Protein AF-A0A7K1E4P1-F1 (afdb_monomer)

Radius of gyration: 19.26 Å; Cα contacts (8 Å, |Δi|>4): 308; chains: 1; bounding box: 49×37×51 Å

pLDDT: mean 78.82, std 17.21, range [29.88, 96.25]

Solvent-accessible surface area (backbone atoms only — not comparable to full-atom values): 13985 Å² total; per-residue (Å²): 102,71,69,35,54,47,54,28,50,57,38,48,73,69,38,88,47,65,55,51,34,45,48,37,38,18,53,34,67,35,84,87,62,47,71,29,28,28,40,36,29,33,50,44,97,85,73,44,50,43,85,70,34,72,42,82,70,58,81,76,52,81,72,40,54,65,55,51,43,48,54,52,48,51,62,64,68,68,53,95,75,80,64,48,59,47,81,41,68,54,46,76,64,48,45,53,49,43,28,71,77,65,77,44,78,82,55,90,63,47,30,23,33,40,35,32,56,45,46,103,44,30,40,36,39,39,36,27,59,54,78,75,66,96,38,74,68,48,52,52,50,54,48,49,54,39,49,54,50,38,51,48,61,71,76,45,81,76,80,83,75,77,87,70,80,95,73,86,85,82,80,81,85,78,82,83,83,79,80,96,56,79,67,76,50,74,67,50,49,51,52,48,52,40,48,76,70,66,49,48,48,60,55,48,9,64,76,69,75,51,53,41,68,57,40,49,51,52,50,53,52,48,24,58,50,71,75,43,92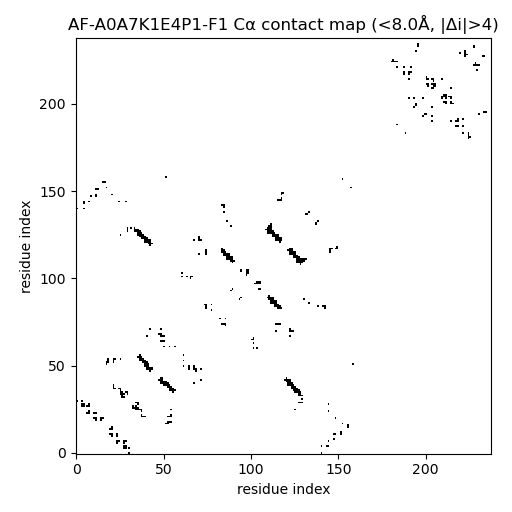,46,80,77,58,69,75,67,80,120

Mean predicted aligned error: 14.37 Å

Sequence (238 aa):
MIHHLSCIADHLSTASTFDDAIEGIAMYACLSGGASRFYLAKIEKDLQVSHLADIGFDARFAAHRAYGEMVATQLMIGHPSHHSLVFIEHDREYRRGFKTNYGVADGSDWKCTILMAISPRHVASLTLPTLTEESVVDVNYFNSIRSMLSIFLKSHKEPVVKSSDGKLAVDSALQERETDSTFLTERQEIILRMIKSGDTNSAIAERMGYSESLIRQETIAIYRKLGISGRKDLDTGR

Secondary structure (DSSP, 8-state):
-HHHHHHHHHHHHH--SHHHHHHHHHHHS-TTS---EEEEEEE-TTSPEEEEEEESS-HHHHT-HHHHHHHHHHHHHS-SS---EEEEE--HHHHHHHHHHHSS---TT--EEEEEEEETTEEEEEEESS-----HHHHHHHHHHHHHHHHHHHHSPPP-----------SSSSSS------SPPHHHHHHHHHHHTT--HHHHHHHHT--HHHHHHHHHHHHHHHT-SSGGGGS---

Structure (mmCIF, N/CA/C/O backbone):
data_AF-A0A7K1E4P1-F1
#
_entry.id   AF-A0A7K1E4P1-F1
#
loop_
_atom_site.group_PDB
_atom_site.id
_atom_site.type_symbol
_atom_site.label_atom_id
_atom_site.label_alt_id
_atom_site.label_comp_id
_atom_site.label_asym_id
_atom_site.label_entity_id
_atom_site.label_seq_id
_atom_site.pdbx_PDB_ins_code
_atom_site.Cartn_x
_atom_site.Cartn_y
_atom_site.Cartn_z
_atom_site.occupancy
_atom_site.B_iso_or_equiv
_atom_site.auth_seq_id
_atom_site.auth_comp_id
_atom_site.auth_asym_id
_atom_site.auth_atom_id
_atom_site.pdbx_PDB_model_num
ATOM 1 N N . MET A 1 1 ? 3.708 10.650 -12.625 1.00 82.88 1 MET A N 1
ATOM 2 C CA . MET A 1 1 ? 3.750 11.316 -11.300 1.00 82.88 1 MET A CA 1
ATOM 3 C C . MET A 1 1 ? 2.488 12.114 -10.989 1.00 82.88 1 MET A C 1
ATOM 5 O O . MET A 1 1 ? 1.723 11.640 -10.168 1.00 82.88 1 MET A O 1
ATOM 9 N N . ILE A 1 2 ? 2.227 13.269 -11.625 1.00 87.50 2 ILE A N 1
ATOM 10 C CA . ILE A 1 2 ? 1.076 14.135 -11.264 1.00 87.50 2 ILE A CA 1
ATOM 11 C C . ILE A 1 2 ? -0.261 13.386 -11.347 1.00 87.50 2 ILE A C 1
ATOM 13 O O . ILE A 1 2 ? -1.036 13.431 -10.402 1.00 87.50 2 ILE A O 1
ATOM 17 N N . HIS A 1 3 ? -0.483 12.630 -12.427 1.00 88.06 3 HIS A N 1
ATOM 18 C CA . HIS A 1 3 ? -1.666 11.776 -12.573 1.00 88.06 3 HIS A CA 1
ATOM 19 C C . HIS A 1 3 ? -1.838 10.802 -11.393 1.00 88.06 3 HIS A C 1
ATOM 21 O O . HIS A 1 3 ? -2.905 10.736 -10.805 1.00 88.06 3 HIS A O 1
ATOM 27 N N . HIS A 1 4 ? -0.764 10.118 -10.984 1.00 91.00 4 HIS A N 1
ATOM 28 C CA . HIS A 1 4 ? -0.795 9.166 -9.870 1.00 91.00 4 HIS A CA 1
ATOM 29 C C . HIS A 1 4 ? -1.121 9.856 -8.543 1.00 91.00 4 HIS A C 1
ATOM 31 O O . HIS A 1 4 ? -1.954 9.366 -7.792 1.00 91.00 4 HIS A O 1
ATOM 37 N N . LEU A 1 5 ? -0.513 11.018 -8.272 1.00 94.88 5 LEU A N 1
ATOM 38 C CA . LEU A 1 5 ? -0.832 11.798 -7.074 1.00 94.88 5 LEU A CA 1
ATOM 39 C C . LEU A 1 5 ? -2.289 12.269 -7.073 1.00 94.88 5 LEU A C 1
ATOM 41 O O . LEU A 1 5 ? -2.911 12.221 -6.019 1.00 94.88 5 LEU A O 1
ATOM 45 N N . SER A 1 6 ? -2.832 12.676 -8.227 1.00 91.50 6 SER A N 1
ATOM 46 C CA . SER A 1 6 ? -4.251 13.032 -8.354 1.00 91.50 6 SER A CA 1
ATOM 47 C C . SER A 1 6 ? -5.139 11.841 -8.016 1.00 91.50 6 SER A C 1
ATOM 49 O O . SER A 1 6 ? -5.971 11.956 -7.129 1.00 91.50 6 SER A O 1
ATOM 51 N N . CYS A 1 7 ? -4.898 10.676 -8.626 1.00 90.19 7 CYS A N 1
ATOM 52 C CA . CYS A 1 7 ? -5.682 9.472 -8.351 1.00 90.19 7 CYS A CA 1
ATOM 53 C C . CYS A 1 7 ? -5.630 9.069 -6.870 1.00 90.19 7 CYS A C 1
ATOM 55 O O . CYS A 1 7 ? -6.651 8.701 -6.297 1.00 90.19 7 CYS A O 1
ATOM 57 N N . ILE A 1 8 ? -4.458 9.170 -6.232 1.00 94.69 8 ILE A N 1
ATOM 58 C CA . ILE A 1 8 ? -4.312 8.913 -4.793 1.00 94.69 8 ILE A CA 1
ATOM 59 C C . ILE A 1 8 ? -5.102 9.938 -3.975 1.00 94.69 8 ILE A C 1
ATOM 61 O O . ILE A 1 8 ? -5.796 9.556 -3.037 1.00 94.69 8 ILE A O 1
ATOM 65 N N . ALA A 1 9 ? -5.002 11.226 -4.307 1.00 94.75 9 ALA A N 1
ATOM 66 C CA . ALA A 1 9 ? -5.708 12.289 -3.598 1.00 94.75 9 ALA A CA 1
ATOM 67 C C . ALA A 1 9 ? -7.229 12.127 -3.708 1.00 94.75 9 ALA A C 1
ATOM 69 O O . ALA A 1 9 ? -7.924 12.188 -2.693 1.00 94.75 9 ALA A O 1
ATOM 70 N N . ASP A 1 10 ? -7.724 11.866 -4.918 1.00 90.19 10 ASP A N 1
ATOM 71 C CA . ASP A 1 10 ? -9.137 11.631 -5.204 1.00 90.19 10 ASP A CA 1
ATOM 72 C C . ASP A 1 10 ? -9.639 10.431 -4.397 1.00 90.19 10 ASP A C 1
ATOM 74 O O . ASP A 1 10 ? -10.643 10.534 -3.691 1.00 90.19 10 ASP A O 1
ATOM 78 N N . HIS A 1 11 ? -8.879 9.332 -4.391 1.00 91.31 11 HIS A N 1
ATOM 79 C CA . HIS A 1 11 ? -9.229 8.139 -3.624 1.00 91.31 11 HIS A CA 1
ATOM 80 C C . HIS A 1 11 ? -9.264 8.398 -2.115 1.00 91.31 11 HIS A C 1
ATOM 82 O O . HIS A 1 11 ? -10.247 8.067 -1.453 1.00 91.31 11 HIS A O 1
ATOM 88 N N . LEU A 1 12 ? -8.233 9.050 -1.566 1.00 93.38 12 LEU A N 1
ATOM 89 C CA . LEU A 1 12 ? -8.171 9.413 -0.145 1.00 93.38 12 LEU A CA 1
ATOM 90 C C . LEU A 1 12 ? -9.284 10.385 0.268 1.00 93.38 12 LEU A C 1
ATOM 92 O O . LEU A 1 12 ? -9.683 10.383 1.429 1.00 93.38 12 LEU A O 1
ATOM 96 N N . SER A 1 13 ? -9.789 11.208 -0.654 1.00 92.00 13 SER A N 1
ATOM 97 C CA . SER A 1 13 ? -10.887 12.141 -0.371 1.00 92.00 13 SER A CA 1
ATOM 98 C C . SER A 1 13 ? -12.233 11.439 -0.164 1.00 92.00 13 SER A C 1
ATOM 100 O O . SER A 1 13 ? -13.086 11.948 0.562 1.00 92.00 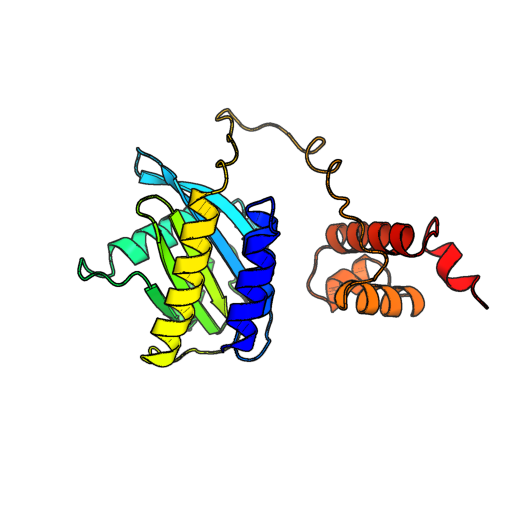13 SER A O 1
ATOM 102 N N . THR A 1 14 ? -12.407 10.269 -0.782 1.00 88.56 14 THR A N 1
ATOM 103 C CA . THR A 1 14 ? -13.628 9.454 -0.701 1.00 88.56 14 THR A CA 1
ATOM 104 C C . THR A 1 14 ? -13.490 8.238 0.210 1.00 88.56 14 THR A C 1
ATOM 106 O O . THR A 1 14 ? -14.495 7.613 0.543 1.00 88.56 14 THR A O 1
ATOM 109 N N . ALA A 1 15 ? -12.262 7.883 0.596 1.00 88.38 15 ALA A N 1
ATOM 110 C CA . ALA A 1 15 ? -11.981 6.748 1.461 1.00 88.38 15 ALA A CA 1
ATOM 111 C C . ALA A 1 15 ? -12.655 6.931 2.826 1.00 88.38 15 ALA A C 1
ATOM 113 O O . ALA A 1 15 ? -12.567 7.992 3.440 1.00 88.38 15 ALA A O 1
ATOM 114 N N . SER A 1 16 ? -13.324 5.880 3.296 1.00 84.75 16 SER A N 1
ATOM 115 C CA . SER A 1 16 ? -14.058 5.897 4.567 1.00 84.75 16 SER A CA 1
ATOM 116 C C . SER A 1 16 ? -13.312 5.157 5.678 1.00 84.75 16 SER A C 1
ATOM 118 O O . SER A 1 16 ? -13.476 5.454 6.864 1.00 84.75 16 SER A O 1
ATOM 120 N N . THR A 1 17 ? -12.456 4.215 5.285 1.00 87.94 17 THR A N 1
ATOM 121 C CA . THR A 1 17 ? -11.660 3.371 6.173 1.00 87.94 17 THR A CA 1
ATOM 122 C C . THR A 1 17 ? -10.172 3.445 5.835 1.00 87.94 17 THR A C 1
ATOM 124 O O . THR A 1 17 ? -9.762 3.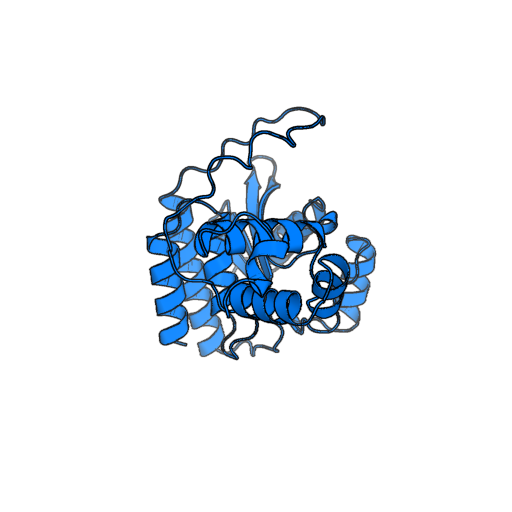958 4.792 1.00 87.94 17 THR A O 1
ATOM 127 N N . PHE A 1 18 ? -9.337 2.924 6.736 1.00 89.12 18 PHE A N 1
ATOM 128 C CA . PHE A 1 18 ? -7.900 2.808 6.492 1.00 89.12 18 PHE A CA 1
ATOM 129 C C . PHE A 1 18 ? -7.589 1.819 5.365 1.00 89.12 18 PHE A C 1
ATOM 131 O O . PHE A 1 18 ? -6.694 2.102 4.575 1.00 89.12 18 PHE A O 1
ATOM 138 N N . ASP A 1 19 ? -8.353 0.730 5.252 1.00 87.12 19 ASP A N 1
ATOM 139 C CA . ASP A 1 19 ? -8.233 -0.239 4.158 1.00 87.12 19 ASP A CA 1
ATOM 140 C C . ASP A 1 19 ? -8.500 0.419 2.798 1.00 87.12 19 ASP A C 1
ATOM 142 O O . ASP A 1 19 ? -7.670 0.309 1.894 1.00 87.12 19 ASP A O 1
ATOM 146 N N . ASP A 1 20 ? -9.593 1.188 2.683 1.00 86.81 20 ASP A N 1
ATOM 147 C CA . ASP A 1 20 ? -9.910 1.926 1.453 1.00 86.81 20 ASP A CA 1
ATOM 148 C C . ASP A 1 20 ? -8.743 2.846 1.077 1.00 86.81 20 ASP A C 1
ATOM 150 O O . ASP A 1 20 ? -8.283 2.863 -0.062 1.00 86.81 20 ASP A O 1
ATOM 154 N N . ALA A 1 21 ? -8.226 3.603 2.046 1.00 91.25 21 ALA A N 1
ATOM 155 C CA . ALA A 1 21 ? -7.154 4.559 1.810 1.00 91.25 21 ALA A CA 1
ATOM 156 C C . ALA A 1 21 ? -5.870 3.904 1.294 1.00 91.25 21 ALA A C 1
ATOM 158 O O . ALA A 1 21 ? -5.267 4.400 0.335 1.00 91.25 21 ALA A O 1
ATOM 159 N N . ILE A 1 22 ? -5.443 2.799 1.912 1.00 92.94 22 ILE A N 1
ATOM 160 C CA . ILE A 1 22 ? -4.221 2.114 1.487 1.00 92.94 22 ILE A CA 1
ATOM 161 C C . ILE A 1 22 ? -4.400 1.390 0.154 1.00 92.94 22 ILE A C 1
ATOM 163 O O . ILE A 1 22 ? -3.418 1.262 -0.570 1.00 92.94 22 ILE A O 1
ATOM 167 N N . GLU A 1 23 ? -5.616 0.969 -0.207 1.00 89.56 23 GLU A N 1
ATOM 168 C CA . GLU A 1 23 ? -5.895 0.348 -1.505 1.00 89.56 23 GLU A CA 1
ATOM 169 C C . GLU A 1 23 ? -5.628 1.327 -2.652 1.00 89.56 23 GLU A C 1
ATOM 171 O O . GLU A 1 23 ? -4.886 1.003 -3.583 1.00 89.56 23 GLU A O 1
ATOM 176 N N . GLY A 1 24 ? -6.142 2.557 -2.557 1.00 87.88 24 GLY A N 1
ATOM 177 C CA . GLY A 1 24 ? -5.885 3.584 -3.569 1.00 87.88 24 GLY A CA 1
ATOM 178 C C . GLY A 1 24 ? -4.405 3.933 -3.679 1.00 87.88 24 GLY A C 1
ATOM 179 O O . GLY A 1 24 ? -3.863 4.043 -4.780 1.00 87.88 24 GLY A O 1
ATOM 180 N N . ILE A 1 25 ? -3.712 4.043 -2.542 1.00 94.06 25 ILE A N 1
ATOM 181 C CA . ILE A 1 25 ? -2.262 4.256 -2.549 1.00 94.06 25 ILE A CA 1
ATOM 182 C C . ILE A 1 25 ? -1.562 3.071 -3.218 1.00 94.06 25 ILE A C 1
ATOM 184 O O . ILE A 1 25 ? -0.758 3.276 -4.122 1.00 94.06 25 ILE A O 1
ATOM 188 N N . ALA A 1 26 ? -1.882 1.839 -2.831 1.00 92.06 26 ALA A N 1
ATOM 189 C CA . ALA A 1 26 ? -1.249 0.641 -3.365 1.00 92.06 26 ALA A CA 1
ATOM 190 C C . ALA A 1 26 ? -1.472 0.467 -4.878 1.00 92.06 26 ALA A C 1
ATOM 192 O O . ALA A 1 26 ? -0.597 -0.045 -5.588 1.00 92.06 26 ALA A O 1
ATOM 193 N N . MET A 1 27 ? -2.620 0.918 -5.383 1.00 88.38 27 MET A N 1
ATOM 194 C CA . MET A 1 27 ? -2.961 0.838 -6.800 1.00 88.38 27 MET A CA 1
ATOM 195 C C . MET A 1 27 ? -2.211 1.869 -7.648 1.00 88.38 27 MET A C 1
ATOM 197 O O . MET A 1 27 ? -1.820 1.573 -8.775 1.00 88.38 27 MET A O 1
ATOM 201 N N . TYR A 1 28 ? -1.978 3.068 -7.112 1.00 91.44 28 TYR A N 1
ATOM 202 C CA . TYR A 1 28 ? -1.453 4.188 -7.896 1.00 91.44 28 TYR A CA 1
ATOM 203 C C . TYR A 1 28 ? -0.030 4.610 -7.525 1.00 91.44 28 TYR A C 1
ATOM 205 O O . TYR A 1 28 ? 0.579 5.377 -8.266 1.00 91.44 28 TYR A O 1
ATOM 213 N N . ALA A 1 29 ? 0.550 4.134 -6.424 1.00 91.31 29 ALA A N 1
ATOM 214 C CA . ALA A 1 29 ? 1.848 4.624 -5.967 1.00 91.31 29 ALA A CA 1
ATOM 215 C C . ALA A 1 29 ? 3.008 4.244 -6.898 1.00 91.31 29 ALA A C 1
ATOM 217 O O . ALA A 1 29 ? 3.961 5.014 -7.013 1.00 91.31 29 ALA A O 1
ATOM 218 N N . CYS A 1 30 ? 2.944 3.109 -7.597 1.00 89.94 30 CYS A N 1
ATOM 219 C CA . CYS A 1 30 ? 4.003 2.718 -8.521 1.00 89.94 30 CYS A CA 1
ATOM 220 C C . CYS A 1 30 ? 3.923 3.517 -9.830 1.00 89.94 30 CYS A C 1
ATOM 222 O O . CYS A 1 30 ? 2.951 3.417 -10.578 1.00 89.94 30 CYS A O 1
ATOM 224 N N . LEU A 1 31 ? 4.975 4.274 -10.151 1.00 85.25 31 LEU A N 1
ATOM 225 C CA . LEU A 1 31 ? 5.019 5.108 -11.360 1.00 85.25 31 LEU A CA 1
ATOM 226 C C . LEU A 1 31 ? 5.022 4.308 -12.667 1.00 85.25 31 LEU A C 1
ATOM 228 O O . LEU A 1 31 ? 4.631 4.842 -13.700 1.00 85.25 31 LEU A O 1
ATOM 232 N N . SER A 1 32 ? 5.439 3.042 -12.625 1.00 82.19 32 SER A N 1
ATOM 233 C CA . SER A 1 32 ? 5.373 2.132 -13.773 1.00 82.19 32 SER A CA 1
ATOM 234 C C . SER A 1 32 ? 3.976 1.534 -13.989 1.00 82.19 32 SER A C 1
ATOM 236 O O . SER A 1 32 ? 3.759 0.864 -14.994 1.00 82.19 32 SER A O 1
ATOM 238 N N . GLY A 1 33 ? 3.036 1.765 -13.063 1.00 74.06 33 GLY A N 1
ATOM 239 C CA . GLY A 1 33 ? 1.683 1.205 -13.095 1.00 74.06 33 GLY A CA 1
ATOM 240 C C . GLY A 1 33 ? 1.555 -0.195 -12.484 1.00 74.06 33 GLY A C 1
ATOM 241 O O . GLY A 1 33 ? 0.471 -0.766 -12.506 1.00 74.06 33 GLY A O 1
ATOM 242 N N . GLY A 1 34 ? 2.634 -0.762 -11.934 1.00 76.56 34 GLY A N 1
ATOM 243 C CA . GLY A 1 34 ? 2.571 -2.041 -11.225 1.00 76.56 34 GLY A CA 1
ATOM 244 C C . GLY A 1 34 ? 1.817 -1.941 -9.894 1.00 76.56 34 GLY A C 1
ATOM 245 O O . GLY A 1 34 ? 1.945 -0.954 -9.173 1.00 76.56 34 GLY A O 1
ATOM 246 N N . ALA A 1 35 ? 1.071 -2.983 -9.524 1.00 76.06 35 ALA A N 1
ATOM 247 C CA . ALA A 1 35 ? 0.458 -3.050 -8.201 1.00 76.06 35 ALA A CA 1
ATOM 248 C C . ALA A 1 35 ? 1.541 -3.092 -7.110 1.00 76.06 35 ALA A C 1
ATOM 250 O O . ALA A 1 35 ? 2.534 -3.815 -7.232 1.00 76.06 35 ALA A O 1
ATOM 251 N N . SER A 1 36 ? 1.345 -2.320 -6.045 1.00 91.06 36 SER A N 1
ATOM 252 C CA . SER A 1 36 ? 2.252 -2.275 -4.897 1.00 91.06 36 SER A CA 1
ATOM 253 C C . SER A 1 36 ? 1.635 -2.927 -3.662 1.00 91.06 36 SER A C 1
ATOM 255 O O . SER A 1 36 ? 0.427 -3.160 -3.613 1.00 91.06 36 SER A O 1
ATOM 257 N N . ARG A 1 37 ? 2.464 -3.257 -2.668 1.00 91.69 37 ARG A N 1
ATOM 258 C CA . ARG A 1 37 ? 1.972 -3.631 -1.333 1.00 91.69 37 ARG A CA 1
ATOM 259 C C . ARG A 1 37 ? 2.040 -2.429 -0.422 1.00 91.69 37 ARG A C 1
ATOM 261 O O . ARG A 1 37 ? 2.984 -1.645 -0.521 1.00 91.69 37 ARG A O 1
ATOM 268 N N . PHE A 1 38 ? 1.092 -2.326 0.494 1.00 93.94 38 PHE A N 1
ATOM 269 C CA . PHE A 1 38 ? 1.082 -1.257 1.476 1.00 93.94 38 PHE A CA 1
ATOM 270 C C . PHE A 1 38 ? 0.756 -1.807 2.854 1.00 93.94 38 PHE A C 1
ATOM 272 O O . PHE A 1 38 ? -0.161 -2.608 2.997 1.00 93.94 38 PHE A O 1
ATOM 279 N N . TYR A 1 39 ? 1.511 -1.387 3.859 1.00 93.00 39 TYR A N 1
ATOM 280 C CA . TYR A 1 39 ? 1.278 -1.732 5.256 1.00 93.00 39 TYR A CA 1
ATOM 281 C C . TYR A 1 39 ? 1.217 -0.450 6.070 1.00 93.00 39 TYR A C 1
ATOM 283 O O . TYR A 1 39 ? 2.077 0.421 5.925 1.00 93.00 39 TYR A O 1
ATOM 291 N N . LEU A 1 40 ? 0.226 -0.344 6.944 1.00 93.06 40 LEU A N 1
ATOM 292 C CA . LEU A 1 40 ? 0.025 0.778 7.843 1.00 93.06 40 LEU A CA 1
ATOM 293 C C . LEU A 1 40 ? -0.062 0.273 9.281 1.00 93.06 40 LEU A C 1
ATOM 295 O O . LEU A 1 40 ? -0.820 -0.644 9.607 1.00 93.06 40 LEU A O 1
ATOM 299 N N . ALA A 1 41 ? 0.684 0.926 10.164 1.00 90.56 41 ALA A N 1
ATOM 300 C CA . ALA A 1 41 ? 0.652 0.625 11.580 1.00 90.56 41 ALA A CA 1
ATOM 301 C C . ALA A 1 41 ? 0.767 1.872 12.447 1.00 90.56 41 ALA A C 1
ATOM 303 O O . ALA A 1 41 ? 1.242 2.935 12.028 1.00 90.56 41 ALA A O 1
ATOM 304 N N . LYS A 1 42 ? 0.343 1.705 13.694 1.00 88.81 42 LYS A N 1
ATOM 305 C CA . LYS A 1 42 ? 0.381 2.723 14.728 1.00 88.81 42 LYS A CA 1
ATOM 306 C C . LYS A 1 42 ? 1.378 2.349 15.815 1.00 88.81 42 LYS A C 1
ATOM 308 O O . LYS A 1 42 ? 1.490 1.196 16.209 1.00 88.81 42 LYS A O 1
ATOM 313 N N . ILE A 1 43 ? 2.091 3.352 16.309 1.00 85.19 43 ILE A N 1
ATOM 314 C CA . ILE A 1 43 ? 2.965 3.259 17.471 1.00 85.19 43 ILE A CA 1
ATOM 315 C C . ILE A 1 43 ? 2.146 3.653 18.705 1.00 85.19 43 ILE A C 1
ATOM 317 O O . ILE A 1 43 ? 1.665 4.790 18.852 1.00 85.19 43 ILE A O 1
ATOM 321 N N . GLU A 1 44 ? 1.966 2.686 19.592 1.00 82.81 44 GLU A N 1
ATOM 322 C CA . GLU A 1 44 ? 1.304 2.847 20.876 1.00 82.81 44 GLU A CA 1
ATOM 323 C C . GLU A 1 44 ? 2.234 3.490 21.917 1.00 82.81 44 GLU A C 1
ATOM 325 O O . GLU A 1 44 ? 3.431 3.687 21.704 1.00 82.81 44 GLU A O 1
ATOM 330 N N . LYS A 1 45 ? 1.666 3.905 23.056 1.00 74.19 45 LYS A N 1
ATOM 331 C CA . LYS A 1 45 ? 2.404 4.668 24.085 1.00 74.19 45 LYS A CA 1
ATOM 332 C C . LYS A 1 45 ? 3.563 3.882 24.709 1.00 74.19 45 LYS A C 1
ATOM 334 O O . LYS A 1 45 ? 4.497 4.488 25.219 1.00 74.19 45 LYS A O 1
ATOM 339 N N . ASP A 1 46 ? 3.477 2.561 24.686 1.00 75.25 46 ASP A N 1
ATOM 340 C CA . ASP A 1 46 ? 4.469 1.600 25.168 1.00 75.25 46 ASP A CA 1
ATOM 341 C C . ASP A 1 46 ? 5.483 1.196 24.081 1.00 75.25 46 ASP A C 1
ATOM 343 O O . ASP A 1 46 ? 6.188 0.202 24.241 1.00 75.25 46 ASP A O 1
ATOM 347 N N . LEU A 1 47 ? 5.557 1.964 22.983 1.00 69.44 47 LEU A N 1
ATOM 348 C CA . LEU A 1 47 ? 6.387 1.699 21.800 1.00 69.44 47 LEU A CA 1
ATOM 349 C C . LEU A 1 47 ? 6.013 0.414 21.057 1.00 69.44 47 LEU A C 1
ATOM 351 O O . LEU A 1 47 ? 6.729 -0.009 20.150 1.00 69.44 47 LEU A O 1
ATOM 355 N N . GLN A 1 48 ? 4.878 -0.190 21.403 1.00 78.88 48 GLN A N 1
ATOM 356 C CA . GLN A 1 48 ? 4.365 -1.329 20.673 1.00 78.88 48 GLN A CA 1
ATOM 357 C C . GLN A 1 48 ? 3.740 -0.889 19.360 1.00 78.88 48 GLN A C 1
ATOM 359 O O . GLN A 1 48 ? 3.118 0.168 19.272 1.00 78.88 48 GLN A O 1
ATOM 364 N N . VAL A 1 49 ? 3.894 -1.721 18.335 1.00 82.31 49 VAL A N 1
ATOM 365 C CA . VAL A 1 49 ? 3.321 -1.452 17.019 1.00 82.31 49 VAL A CA 1
ATOM 366 C C . VAL A 1 49 ? 2.026 -2.242 16.857 1.00 82.31 49 VAL A C 1
ATOM 368 O O . VAL A 1 49 ? 2.029 -3.472 16.928 1.00 82.31 49 VAL A O 1
ATOM 371 N N . SER A 1 50 ? 0.917 -1.533 16.651 1.00 84.31 50 SER A N 1
ATOM 372 C CA . SER A 1 50 ? -0.394 -2.102 16.343 1.00 84.31 50 SER A CA 1
ATOM 373 C C . SER A 1 50 ? -0.667 -2.012 14.841 1.00 84.31 50 SER A C 1
ATOM 375 O O . SER A 1 50 ? -0.500 -0.968 14.211 1.00 84.31 50 SER A O 1
ATOM 377 N N . HIS A 1 51 ? -1.056 -3.139 14.248 1.00 86.88 51 HIS A N 1
ATOM 378 C CA . HIS A 1 51 ? -1.479 -3.197 12.852 1.00 86.88 51 HIS A CA 1
ATOM 379 C C . HIS A 1 51 ? -2.773 -2.394 12.654 1.00 86.88 51 HIS A C 1
ATOM 381 O O . HIS A 1 51 ? -3.695 -2.521 13.463 1.00 86.88 51 HIS A O 1
ATOM 387 N N . LEU A 1 52 ? -2.834 -1.583 11.593 1.00 87.50 52 LEU A N 1
ATOM 388 C CA . LEU A 1 52 ? -4.027 -0.813 11.235 1.00 87.50 52 LEU A CA 1
ATOM 389 C C . LEU A 1 52 ? -4.687 -1.310 9.950 1.00 87.50 52 LEU A C 1
ATOM 391 O O . LEU A 1 52 ? -5.901 -1.485 9.948 1.00 87.50 52 LEU A O 1
ATOM 395 N N . ALA A 1 53 ? -3.908 -1.480 8.882 1.00 88.75 53 ALA A N 1
ATOM 396 C CA . ALA A 1 53 ? -4.384 -1.949 7.585 1.00 88.75 53 ALA A CA 1
ATOM 397 C C . ALA A 1 53 ? -3.204 -2.451 6.741 1.00 88.75 53 ALA A C 1
ATOM 399 O O . ALA A 1 53 ? -2.101 -1.895 6.818 1.00 88.75 53 ALA A O 1
ATOM 400 N N . ASP A 1 54 ? -3.442 -3.448 5.894 1.00 90.06 54 ASP A N 1
ATOM 401 C CA . ASP A 1 54 ? -2.459 -3.951 4.942 1.00 90.06 54 ASP A CA 1
ATOM 402 C C . ASP A 1 54 ? -3.110 -4.427 3.638 1.00 90.06 54 ASP A C 1
ATOM 404 O O . ASP A 1 54 ? -4.261 -4.858 3.605 1.00 90.06 54 ASP A O 1
ATOM 408 N N . ILE A 1 55 ? -2.368 -4.328 2.537 1.00 88.06 55 ILE A N 1
ATOM 409 C CA . ILE A 1 55 ? -2.791 -4.825 1.231 1.00 88.06 55 ILE A CA 1
ATOM 410 C C . ILE A 1 55 ? -1.609 -5.415 0.468 1.00 88.06 55 ILE A C 1
ATOM 412 O O . ILE A 1 55 ? -0.495 -4.887 0.467 1.00 88.06 55 ILE A O 1
ATOM 416 N N . GLY A 1 56 ? -1.875 -6.528 -0.213 1.00 83.25 56 GLY A N 1
ATOM 417 C CA . GLY A 1 56 ? -0.909 -7.216 -1.066 1.00 83.25 56 GLY A CA 1
ATOM 418 C C . GLY A 1 56 ? 0.005 -8.198 -0.331 1.00 83.25 56 GLY A C 1
ATOM 419 O O . GLY A 1 56 ? 0.844 -8.823 -0.981 1.00 83.25 56 GLY A O 1
ATOM 420 N N . PHE A 1 57 ? -0.159 -8.378 0.982 1.00 80.00 57 PHE A N 1
ATOM 421 C CA . PHE A 1 57 ? 0.575 -9.365 1.772 1.00 80.00 57 PHE A CA 1
ATOM 422 C C . PHE A 1 57 ? -0.183 -10.697 1.917 1.00 80.00 57 PHE A C 1
ATOM 424 O O . PHE A 1 57 ? -1.394 -10.785 1.727 1.00 80.00 57 PHE A O 1
ATOM 431 N N . ASP A 1 58 ? 0.554 -11.769 2.229 1.00 72.06 58 ASP A N 1
ATOM 432 C CA . ASP A 1 58 ? -0.025 -13.080 2.559 1.00 72.06 58 ASP A CA 1
ATOM 433 C C . ASP A 1 58 ? -0.819 -12.984 3.875 1.00 72.06 58 ASP A C 1
ATOM 435 O O . ASP A 1 58 ? -0.396 -12.303 4.803 1.00 72.06 58 ASP A O 1
ATOM 439 N N . ALA A 1 59 ? -1.934 -13.704 4.016 1.00 65.62 59 ALA A N 1
ATOM 440 C CA . ALA A 1 59 ? -2.745 -13.657 5.239 1.00 65.62 59 ALA A CA 1
ATOM 441 C C . ALA A 1 59 ? -1.957 -14.025 6.519 1.00 65.62 59 ALA A C 1
ATOM 443 O O . ALA A 1 59 ? -2.274 -13.547 7.607 1.00 65.62 59 ALA A O 1
ATOM 444 N N . ARG A 1 60 ? -0.903 -14.846 6.404 1.00 65.38 60 ARG A N 1
ATOM 445 C CA . ARG A 1 60 ? 0.008 -15.178 7.517 1.00 65.38 60 ARG A CA 1
ATOM 446 C C . ARG A 1 60 ? 0.896 -14.002 7.921 1.00 65.38 60 ARG A C 1
ATOM 448 O O . ARG A 1 60 ? 1.372 -13.963 9.051 1.00 65.38 60 ARG A O 1
ATOM 455 N N . PHE A 1 61 ? 1.125 -13.062 7.008 1.00 67.81 61 PHE A N 1
ATOM 456 C CA . PHE A 1 61 ? 1.925 -11.867 7.234 1.00 67.81 61 PHE A CA 1
ATOM 457 C C . PHE A 1 61 ? 1.168 -10.803 8.035 1.00 67.81 61 PHE A C 1
ATOM 459 O O . PHE A 1 61 ? 1.770 -10.184 8.905 1.00 67.81 61 PHE A O 1
ATOM 466 N N . ALA A 1 62 ? -0.145 -10.645 7.831 1.00 56.00 62 ALA A N 1
ATOM 467 C CA . ALA A 1 62 ? -0.975 -9.716 8.612 1.00 56.00 62 ALA A CA 1
ATOM 468 C C . ALA A 1 62 ? -0.959 -10.022 10.128 1.00 56.00 62 ALA A C 1
ATOM 470 O O . ALA A 1 62 ? -1.126 -9.138 10.965 1.00 56.00 62 ALA A O 1
ATOM 471 N N . ALA A 1 63 ? -0.685 -11.276 10.508 1.00 57.97 63 ALA A N 1
ATOM 472 C CA . ALA A 1 63 ? -0.491 -11.679 11.903 1.00 57.97 63 ALA A CA 1
ATOM 473 C C . ALA A 1 63 ? 0.904 -11.326 12.466 1.00 57.97 63 ALA A C 1
ATOM 475 O O . ALA A 1 63 ? 1.160 -11.501 13.661 1.00 57.97 63 ALA A O 1
ATOM 476 N N . HIS A 1 64 ? 1.830 -10.852 11.629 1.00 67.62 64 HIS A N 1
ATOM 477 C CA . HIS A 1 64 ? 3.242 -10.732 11.963 1.00 67.62 64 HIS A CA 1
ATOM 478 C C . HIS A 1 64 ? 3.598 -9.344 12.510 1.00 67.62 64 HIS A C 1
ATOM 480 O O . HIS A 1 64 ? 4.214 -8.517 11.838 1.00 67.62 64 HIS A O 1
ATOM 486 N N . ARG A 1 65 ? 3.296 -9.121 13.795 1.00 70.19 65 ARG A N 1
ATOM 487 C CA . ARG A 1 65 ? 3.669 -7.904 14.551 1.00 70.19 65 ARG A CA 1
ATOM 488 C C . ARG A 1 65 ? 5.122 -7.461 14.327 1.00 70.19 65 ARG A C 1
ATOM 490 O O . ARG A 1 65 ? 5.384 -6.268 14.192 1.00 70.19 65 ARG A O 1
ATOM 497 N N . ALA A 1 66 ? 6.048 -8.419 14.221 1.00 75.00 66 ALA A N 1
ATOM 498 C CA . ALA A 1 66 ? 7.470 -8.122 14.048 1.00 75.00 66 ALA A CA 1
ATOM 499 C C . ALA A 1 66 ? 7.785 -7.323 12.770 1.00 75.00 66 ALA A C 1
ATOM 501 O O . ALA A 1 66 ? 8.815 -6.657 12.714 1.00 75.00 66 ALA A O 1
ATOM 502 N N . TYR A 1 67 ? 6.923 -7.362 11.744 1.00 82.00 67 TYR A N 1
ATOM 503 C CA . TYR A 1 67 ? 7.123 -6.526 10.562 1.00 82.00 67 TYR A CA 1
ATOM 504 C C . TYR A 1 67 ? 6.893 -5.050 10.888 1.00 82.00 67 TYR A C 1
ATOM 506 O O . TYR A 1 67 ? 7.736 -4.215 10.572 1.00 82.00 67 TYR A O 1
ATOM 514 N N . GLY A 1 68 ? 5.803 -4.724 11.590 1.00 80.69 68 GLY A N 1
ATOM 515 C CA . GLY A 1 68 ? 5.552 -3.364 12.065 1.00 80.69 68 GLY A CA 1
ATOM 516 C C . GLY A 1 68 ? 6.666 -2.850 12.981 1.00 80.69 68 GLY A C 1
ATOM 517 O O . GLY A 1 68 ? 7.095 -1.706 12.842 1.00 80.69 68 GLY A O 1
ATOM 518 N N . GLU A 1 69 ? 7.182 -3.712 13.860 1.00 81.31 69 GLU A N 1
ATOM 519 C CA . GLU A 1 69 ? 8.344 -3.405 14.703 1.00 81.31 69 GLU A CA 1
ATOM 520 C C . GLU A 1 69 ? 9.592 -3.127 13.861 1.00 81.31 69 GLU A C 1
ATOM 522 O O . GLU A 1 69 ? 10.236 -2.107 14.072 1.00 81.31 69 GLU A O 1
ATOM 527 N N . MET A 1 70 ? 9.892 -3.948 12.847 1.00 84.69 70 MET A N 1
ATOM 528 C CA . MET A 1 70 ? 10.992 -3.681 11.915 1.00 84.69 70 MET A CA 1
ATOM 529 C C . MET A 1 70 ? 10.818 -2.336 11.207 1.00 84.69 70 MET A C 1
ATOM 531 O O . MET A 1 70 ? 11.780 -1.575 11.138 1.00 84.69 70 MET A O 1
ATOM 535 N N . VAL A 1 71 ? 9.621 -2.024 10.697 1.00 83.38 71 VAL A N 1
ATOM 536 C CA . VAL A 1 71 ? 9.351 -0.739 10.031 1.00 83.38 71 VAL A CA 1
ATOM 537 C C . VAL A 1 71 ? 9.651 0.419 10.984 1.00 83.38 71 VAL A C 1
ATOM 539 O O . VAL A 1 71 ? 10.398 1.331 10.627 1.00 83.38 71 VAL A O 1
ATOM 542 N N . ALA A 1 72 ? 9.126 0.363 12.211 1.00 81.38 72 ALA A N 1
ATOM 543 C CA . ALA A 1 72 ? 9.374 1.384 13.223 1.00 81.38 72 ALA A CA 1
ATOM 544 C C . ALA A 1 72 ? 10.865 1.478 13.585 1.00 81.38 72 ALA A C 1
ATOM 546 O O . ALA A 1 72 ? 11.428 2.570 13.606 1.00 81.38 72 ALA A O 1
ATOM 547 N N . THR A 1 73 ? 11.530 0.348 13.823 1.00 81.31 73 THR A N 1
ATOM 548 C CA . THR A 1 73 ? 12.952 0.288 14.175 1.00 81.31 73 THR A CA 1
ATOM 549 C C . THR A 1 73 ? 13.842 0.843 13.070 1.00 81.31 73 THR A C 1
ATOM 551 O O . THR A 1 73 ? 14.716 1.650 13.364 1.00 81.31 73 THR A O 1
ATOM 554 N N . GLN A 1 74 ? 13.616 0.479 11.809 1.00 81.25 74 GLN A N 1
ATOM 555 C CA . GLN A 1 74 ? 14.396 0.993 10.677 1.00 81.25 74 GLN A CA 1
ATOM 556 C C . GLN A 1 74 ? 14.228 2.510 10.519 1.00 81.25 74 GLN A C 1
ATOM 558 O O . GLN A 1 74 ? 15.211 3.222 10.324 1.00 81.25 74 GLN A O 1
ATOM 563 N N . LEU A 1 75 ? 13.006 3.023 10.701 1.00 79.38 75 LEU A N 1
ATOM 564 C CA . LEU A 1 75 ? 12.744 4.466 10.709 1.00 79.38 75 LEU A CA 1
ATOM 565 C C . LEU A 1 75 ? 13.401 5.185 11.903 1.00 79.38 75 LEU A C 1
ATOM 567 O O . LEU A 1 75 ? 13.788 6.341 11.769 1.00 79.38 75 LEU A O 1
ATOM 571 N N . MET A 1 76 ? 13.558 4.521 13.054 1.00 72.25 76 MET A N 1
ATOM 572 C CA . MET A 1 76 ? 14.246 5.076 14.232 1.00 72.25 76 MET A CA 1
ATOM 573 C C . MET A 1 76 ? 15.778 5.021 14.124 1.00 72.25 76 MET A C 1
ATOM 575 O O . MET A 1 76 ? 16.458 5.935 14.587 1.00 72.25 76 MET A O 1
ATOM 579 N N . ILE A 1 77 ? 16.331 3.956 13.531 1.00 68.81 77 ILE A N 1
ATOM 580 C CA . ILE A 1 77 ? 17.779 3.783 13.318 1.00 68.81 77 ILE A CA 1
ATOM 581 C C . ILE A 1 77 ? 18.285 4.707 12.201 1.00 68.81 77 ILE A C 1
ATOM 583 O O . ILE A 1 77 ? 19.440 5.128 12.251 1.00 68.81 77 ILE A O 1
ATOM 587 N N . GLY A 1 78 ? 17.426 5.074 11.242 1.00 55.62 78 GLY A N 1
ATOM 588 C CA . GLY A 1 78 ? 17.709 5.913 10.066 1.00 55.62 78 GLY A CA 1
ATOM 589 C C . GLY A 1 78 ? 18.197 7.358 10.303 1.00 55.62 78 GLY A C 1
ATOM 590 O O . GLY A 1 78 ? 18.144 8.166 9.383 1.00 55.62 78 GLY A O 1
ATOM 591 N N . HIS A 1 79 ? 18.749 7.674 11.480 1.00 47.03 79 HIS A N 1
ATOM 592 C CA . HIS A 1 79 ? 19.325 8.956 11.917 1.00 47.03 79 HIS A CA 1
ATOM 593 C C . HIS A 1 79 ? 18.309 10.066 12.303 1.00 47.03 79 HIS A C 1
ATOM 595 O O . HIS A 1 79 ? 17.228 10.160 11.728 1.00 47.03 79 HIS A O 1
ATOM 601 N N . PRO A 1 80 ? 18.658 10.986 13.239 1.00 45.19 80 PRO A N 1
AT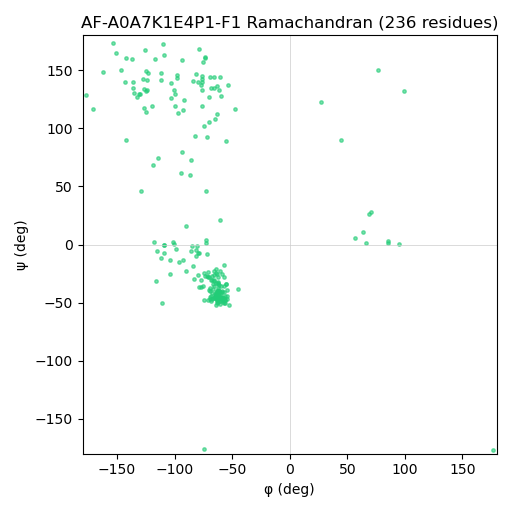OM 602 C CA . PRO A 1 80 ? 17.768 12.034 13.774 1.00 45.19 80 PRO A CA 1
ATOM 603 C C . PRO A 1 80 ? 17.471 13.185 12.797 1.00 45.19 80 PRO A C 1
ATOM 605 O O . PRO A 1 80 ? 16.833 14.171 13.166 1.00 45.19 80 PRO A O 1
ATOM 608 N N . SER A 1 81 ? 17.959 13.098 11.561 1.00 43.28 81 SER A N 1
ATOM 609 C CA . SER A 1 81 ? 17.948 14.182 10.581 1.00 43.28 81 SER A CA 1
ATOM 610 C C . SER A 1 81 ? 16.731 14.082 9.661 1.00 43.28 81 SER A C 1
ATOM 612 O O . SER A 1 81 ? 16.882 13.924 8.459 1.00 43.28 81 SER A O 1
ATOM 614 N N . HIS A 1 82 ? 15.520 14.168 10.213 1.00 46.44 82 HIS A N 1
ATOM 615 C CA . HIS A 1 82 ? 14.294 14.526 9.477 1.00 46.44 82 HIS A CA 1
ATOM 616 C C . HIS A 1 82 ? 13.870 13.688 8.247 1.00 46.44 82 HIS A C 1
ATOM 618 O O . HIS A 1 82 ? 12.879 14.055 7.610 1.00 46.44 82 HIS A O 1
ATOM 624 N N . HIS A 1 83 ? 14.527 12.576 7.899 1.00 54.34 83 HIS A N 1
ATOM 625 C CA . HIS A 1 83 ? 14.089 11.759 6.770 1.00 54.34 83 HIS A CA 1
ATOM 626 C C . HIS A 1 83 ? 12.836 10.979 7.147 1.00 54.34 83 HIS A C 1
ATOM 628 O O . HIS A 1 83 ? 12.855 9.965 7.835 1.00 54.34 83 HIS A O 1
ATOM 634 N N . SER A 1 84 ? 11.706 11.479 6.665 1.00 77.62 84 SER A N 1
ATOM 635 C CA . SER A 1 84 ? 10.411 10.830 6.789 1.00 77.62 84 SER A CA 1
ATOM 636 C C . SER A 1 84 ? 10.254 9.603 5.887 1.00 77.62 84 SER A C 1
ATOM 638 O O . SER A 1 84 ? 9.176 9.011 5.887 1.00 77.62 84 SER A O 1
ATOM 640 N N . LEU A 1 85 ? 11.293 9.251 5.121 1.00 89.56 85 LEU A N 1
ATOM 641 C CA . LEU A 1 85 ? 11.339 8.148 4.169 1.00 89.56 85 LEU A CA 1
ATOM 642 C C . LEU A 1 85 ? 12.660 7.379 4.314 1.00 89.56 85 LEU A C 1
ATOM 644 O O . LEU A 1 85 ? 13.707 8.005 4.449 1.00 89.56 85 LEU A O 1
ATOM 648 N N . VAL A 1 86 ? 12.611 6.051 4.230 1.00 89.94 86 VAL A N 1
ATOM 649 C CA . VAL A 1 86 ? 13.787 5.168 4.125 1.00 89.94 86 VAL A CA 1
ATOM 650 C C . VAL A 1 86 ? 13.546 4.197 2.977 1.00 89.94 86 VAL A C 1
ATOM 652 O O . VAL A 1 86 ? 12.493 3.563 2.930 1.00 89.94 86 VAL A O 1
ATOM 655 N N . PHE A 1 87 ? 14.500 4.068 2.062 1.00 91.50 87 PHE A N 1
ATOM 656 C CA . PHE A 1 87 ? 14.403 3.159 0.924 1.00 91.50 87 PHE A CA 1
ATOM 657 C C . PHE A 1 87 ? 15.215 1.899 1.214 1.00 91.50 87 PHE A C 1
ATOM 659 O O . PHE A 1 87 ? 16.339 1.954 1.705 1.00 91.50 87 PHE A O 1
ATOM 666 N N . ILE A 1 88 ? 14.613 0.746 0.952 1.00 90.94 88 ILE A N 1
ATOM 667 C CA . ILE A 1 88 ? 15.219 -0.561 1.184 1.00 90.94 88 ILE A CA 1
ATOM 668 C C . ILE A 1 88 ? 15.149 -1.345 -0.114 1.00 90.94 88 ILE A C 1
ATOM 670 O O . ILE A 1 88 ? 14.060 -1.654 -0.597 1.00 90.94 88 ILE A O 1
ATOM 674 N N . GLU A 1 89 ? 16.301 -1.701 -0.667 1.00 93.19 89 GLU A N 1
ATOM 675 C CA . GLU A 1 89 ? 16.377 -2.611 -1.804 1.00 93.19 89 GLU A CA 1
ATOM 676 C C . GLU A 1 89 ? 16.144 -4.062 -1.359 1.00 93.19 89 GLU A C 1
ATOM 678 O O . GLU A 1 89 ? 16.616 -4.512 -0.314 1.00 93.19 89 GLU A O 1
ATOM 683 N N . HIS A 1 90 ? 15.406 -4.822 -2.166 1.00 92.69 90 HIS A N 1
ATOM 684 C CA . HIS A 1 90 ? 15.133 -6.241 -1.933 1.00 92.69 90 HIS A CA 1
ATOM 685 C C . HIS A 1 90 ? 16.236 -7.119 -2.518 1.00 92.69 90 HIS A C 1
ATOM 687 O O . HIS A 1 90 ? 16.002 -7.970 -3.390 1.00 92.69 90 HIS A O 1
ATOM 693 N N . ASP A 1 91 ? 17.453 -6.903 -2.035 1.00 91.06 91 ASP A N 1
ATOM 694 C CA . ASP A 1 91 ? 18.621 -7.678 -2.422 1.00 91.06 91 ASP A CA 1
ATOM 695 C C . ASP A 1 91 ? 18.616 -9.089 -1.791 1.00 91.06 91 ASP A C 1
ATOM 697 O O . ASP A 1 91 ? 17.669 -9.540 -1.130 1.00 91.06 91 ASP A O 1
ATOM 701 N N . ARG A 1 92 ? 19.692 -9.846 -2.020 1.00 89.44 92 ARG A N 1
ATOM 702 C CA . ARG A 1 92 ? 19.819 -11.208 -1.485 1.00 89.44 92 ARG A CA 1
ATOM 703 C C . ARG A 1 92 ? 19.864 -11.233 0.047 1.00 89.44 92 ARG A C 1
ATOM 705 O O . ARG A 1 92 ? 19.402 -12.209 0.645 1.00 89.44 92 ARG A O 1
ATOM 712 N N . GLU A 1 93 ? 20.445 -10.216 0.672 1.00 89.69 93 GLU A N 1
ATOM 713 C CA . GLU A 1 93 ? 20.592 -10.133 2.120 1.00 89.69 93 GLU A CA 1
ATOM 714 C C . GLU A 1 93 ? 19.260 -9.803 2.792 1.00 89.69 93 GLU A C 1
ATOM 716 O O . GLU A 1 93 ? 18.846 -10.545 3.692 1.00 89.69 93 GLU A O 1
ATOM 721 N N . TYR A 1 94 ? 18.547 -8.794 2.287 1.00 89.38 94 TYR A N 1
ATOM 722 C CA . TYR A 1 94 ? 17.203 -8.437 2.724 1.00 89.38 94 TYR A CA 1
ATOM 723 C C . TYR A 1 94 ? 16.279 -9.649 2.674 1.00 89.38 94 TYR A C 1
ATOM 725 O O . TYR A 1 94 ? 15.681 -10.014 3.682 1.00 89.38 94 TYR A O 1
ATOM 733 N N . ARG A 1 95 ? 16.218 -10.350 1.536 1.00 88.31 95 ARG A N 1
ATOM 734 C CA . ARG A 1 95 ? 15.324 -11.511 1.363 1.00 88.31 95 ARG A CA 1
ATOM 735 C C . ARG A 1 95 ? 15.643 -12.656 2.316 1.00 88.31 95 ARG A C 1
ATOM 737 O O . ARG A 1 95 ? 14.735 -13.334 2.803 1.00 88.31 95 ARG A O 1
ATOM 744 N N . ARG A 1 96 ? 16.932 -12.891 2.586 1.00 87.00 96 ARG A N 1
ATOM 745 C CA . ARG A 1 96 ? 17.375 -13.889 3.568 1.00 87.00 96 ARG A CA 1
ATOM 746 C C . ARG A 1 96 ? 16.922 -13.492 4.974 1.00 87.00 96 ARG A C 1
ATOM 748 O O . ARG A 1 96 ? 16.379 -14.339 5.685 1.00 87.00 96 ARG A O 1
ATOM 755 N N . GLY A 1 97 ? 17.113 -12.227 5.350 1.00 86.00 97 GLY A N 1
ATOM 756 C CA . GLY A 1 97 ? 16.647 -11.679 6.624 1.00 86.00 97 GLY A CA 1
ATOM 757 C C . GLY A 1 97 ? 15.127 -11.750 6.755 1.00 86.00 97 GLY A C 1
ATOM 758 O O . GLY A 1 97 ? 14.624 -12.280 7.738 1.00 86.00 97 GLY A O 1
ATOM 759 N N . PHE A 1 98 ? 14.395 -11.337 5.722 1.00 84.06 98 PHE A N 1
ATOM 760 C CA . PHE A 1 98 ? 12.936 -11.353 5.667 1.00 84.06 98 PHE A CA 1
ATOM 761 C C . PHE A 1 98 ? 12.373 -12.757 5.912 1.00 84.06 98 PHE A C 1
ATOM 763 O O . PHE A 1 98 ? 11.556 -12.953 6.807 1.00 84.06 98 PHE A O 1
ATOM 770 N N . LYS A 1 99 ? 12.875 -13.771 5.192 1.00 82.75 99 LYS A N 1
ATOM 771 C CA . LYS A 1 99 ? 12.447 -15.163 5.400 1.00 82.75 99 LYS A CA 1
ATOM 772 C C . LYS A 1 99 ? 12.757 -15.665 6.810 1.00 82.75 99 LYS A C 1
ATOM 774 O O . LYS A 1 99 ? 11.951 -16.388 7.387 1.00 82.75 99 LYS A O 1
ATOM 779 N N . THR A 1 100 ? 13.919 -15.300 7.345 1.00 84.19 100 THR A N 1
ATOM 780 C CA . THR A 1 100 ? 14.352 -15.715 8.688 1.00 84.19 100 THR A CA 1
ATOM 781 C C . THR A 1 100 ? 13.481 -15.086 9.773 1.00 84.19 100 THR A C 1
ATOM 783 O O . THR A 1 100 ? 13.089 -15.770 10.712 1.00 84.19 100 THR A O 1
ATOM 786 N N . ASN A 1 101 ? 13.142 -13.806 9.616 1.00 80.00 101 ASN A N 1
ATOM 787 C CA . ASN A 1 101 ? 12.432 -13.026 10.625 1.00 80.00 101 ASN A CA 1
ATOM 788 C C . ASN A 1 101 ? 10.915 -13.226 10.583 1.00 80.00 101 ASN A C 1
ATOM 790 O O . ASN A 1 101 ? 10.271 -13.103 11.621 1.00 80.00 101 ASN A O 1
ATOM 794 N N . TYR A 1 102 ? 10.353 -13.522 9.405 1.00 77.31 102 TYR A N 1
ATOM 795 C CA . TYR A 1 102 ? 8.900 -13.573 9.201 1.00 77.31 102 TYR A CA 1
ATOM 796 C C . TYR A 1 102 ? 8.357 -14.958 8.843 1.00 77.31 102 TYR A C 1
ATOM 798 O O . TYR A 1 102 ? 7.150 -15.138 8.700 1.00 77.31 102 TYR A O 1
ATOM 806 N N . GLY A 1 103 ? 9.232 -15.947 8.632 1.00 72.56 103 GLY A N 1
ATOM 807 C CA . GLY A 1 103 ? 8.841 -17.311 8.256 1.00 72.56 103 GLY A CA 1
ATOM 808 C C . GLY A 1 103 ? 8.199 -17.435 6.867 1.00 72.56 103 GLY A C 1
ATOM 809 O O . GLY A 1 103 ? 7.838 -18.537 6.452 1.00 72.56 103 GLY A O 1
ATOM 810 N N . VAL A 1 104 ? 8.081 -16.330 6.126 1.00 76.75 104 VAL A N 1
ATOM 811 C CA . VAL A 1 104 ? 7.503 -16.254 4.780 1.00 76.75 104 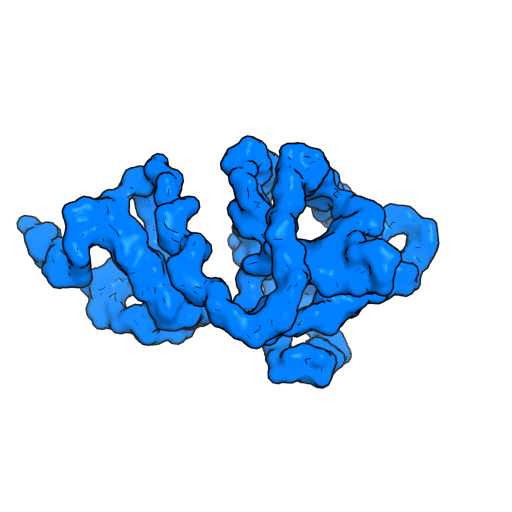VAL A CA 1
ATOM 812 C C . VAL A 1 104 ? 8.505 -15.654 3.800 1.00 76.75 104 VAL A C 1
ATOM 814 O O . VAL A 1 104 ? 9.339 -14.827 4.160 1.00 76.75 104 VAL A O 1
ATOM 817 N N . ALA A 1 105 ? 8.459 -16.098 2.545 1.00 78.88 105 ALA A N 1
ATOM 818 C CA . ALA A 1 105 ? 9.279 -15.505 1.498 1.00 78.88 105 ALA A CA 1
ATOM 819 C C . ALA A 1 105 ? 8.666 -14.174 1.042 1.00 78.88 105 ALA A C 1
ATOM 821 O O . ALA A 1 105 ? 7.464 -14.088 0.821 1.00 78.88 105 ALA A O 1
ATOM 822 N N . ASP A 1 106 ? 9.513 -13.166 0.854 1.00 78.50 106 ASP A N 1
ATOM 823 C CA . ASP A 1 106 ? 9.136 -11.824 0.396 1.00 78.50 106 ASP A CA 1
ATOM 824 C C . ASP A 1 106 ? 8.499 -11.829 -1.015 1.00 78.50 106 ASP A C 1
ATOM 826 O O . ASP A 1 106 ? 7.521 -11.134 -1.279 1.00 78.50 106 ASP A O 1
ATOM 830 N N . GLY A 1 107 ? 8.965 -12.722 -1.897 1.00 79.00 107 GLY A N 1
ATOM 831 C CA . GLY A 1 107 ? 8.518 -12.863 -3.291 1.00 79.00 107 GLY A CA 1
ATOM 832 C C . GLY A 1 107 ? 9.470 -12.167 -4.268 1.00 79.00 107 GLY A C 1
ATOM 833 O O . GLY A 1 107 ? 9.885 -11.037 -4.036 1.00 79.00 107 GLY A O 1
ATOM 834 N N . SER A 1 108 ? 9.865 -12.842 -5.353 1.00 77.75 108 SER A N 1
ATOM 835 C CA . SER A 1 108 ? 10.905 -12.371 -6.295 1.00 77.75 108 SER A CA 1
ATOM 836 C C . SER A 1 108 ? 10.559 -11.083 -7.044 1.00 77.75 108 SER A C 1
ATOM 838 O O . SER A 1 108 ? 11.459 -10.403 -7.552 1.00 77.75 108 SER A O 1
ATOM 840 N N . ASP A 1 109 ? 9.273 -10.762 -7.119 1.00 84.62 109 ASP A N 1
ATOM 841 C CA . ASP A 1 109 ? 8.752 -9.684 -7.957 1.00 84.62 109 ASP A CA 1
ATOM 842 C C . ASP A 1 109 ? 8.947 -8.311 -7.311 1.00 84.62 109 ASP A C 1
ATOM 844 O O . ASP A 1 109 ? 9.134 -7.324 -8.015 1.00 84.62 109 ASP A O 1
ATOM 848 N N . TRP A 1 110 ? 9.027 -8.257 -5.982 1.00 91.06 110 TRP A N 1
ATOM 849 C CA . TRP A 1 110 ? 9.278 -7.035 -5.221 1.00 91.06 110 TRP A CA 1
ATOM 850 C C . TRP A 1 110 ? 10.741 -6.643 -5.300 1.00 91.06 110 TRP A C 1
ATOM 852 O O . TRP A 1 110 ? 11.620 -7.498 -5.179 1.00 91.06 110 TRP A O 1
ATOM 862 N N . LYS A 1 111 ? 11.010 -5.367 -5.565 1.00 91.81 111 LYS A N 1
ATOM 863 C CA . LYS A 1 111 ? 12.368 -4.864 -5.807 1.00 91.81 111 LYS A CA 1
ATOM 864 C C . LYS A 1 111 ? 12.818 -3.872 -4.755 1.00 91.81 111 LYS A C 1
ATOM 866 O O . LYS A 1 111 ? 14.004 -3.843 -4.445 1.00 91.81 111 LYS A O 1
ATOM 871 N N . CYS A 1 112 ? 11.904 -3.094 -4.187 1.00 93.19 112 CYS A N 1
ATOM 872 C CA . CYS A 1 112 ? 12.230 -2.203 -3.086 1.00 93.19 112 CYS A CA 1
ATOM 873 C C . CYS A 1 112 ? 11.033 -1.965 -2.166 1.00 93.19 112 CYS A C 1
ATOM 875 O O . CYS A 1 112 ? 9.883 -2.248 -2.505 1.00 93.19 112 CYS A O 1
ATOM 877 N N . THR A 1 113 ? 11.311 -1.430 -0.983 1.00 94.00 113 THR A N 1
ATOM 878 C CA . THR A 1 113 ? 10.317 -0.939 -0.033 1.00 94.00 113 THR A CA 1
ATOM 879 C C . THR A 1 113 ? 10.686 0.457 0.437 1.00 94.00 113 THR A C 1
ATOM 881 O O . THR A 1 113 ? 11.804 0.683 0.888 1.00 94.00 113 THR A O 1
ATOM 884 N N . ILE A 1 114 ? 9.726 1.374 0.374 1.00 94.50 114 ILE A N 1
ATOM 885 C CA . ILE A 1 114 ? 9.806 2.702 0.969 1.00 94.50 114 ILE A CA 1
ATOM 886 C C . ILE A 1 114 ? 9.107 2.648 2.324 1.00 94.50 114 ILE A C 1
ATOM 888 O O . ILE A 1 114 ? 7.892 2.465 2.402 1.00 94.50 114 ILE A O 1
ATOM 892 N N . LEU A 1 115 ? 9.867 2.807 3.398 1.00 93.69 115 LEU A N 1
ATOM 893 C CA . LEU A 1 115 ? 9.331 3.012 4.738 1.00 93.69 115 LEU A CA 1
ATOM 894 C C . LEU A 1 115 ? 9.023 4.488 4.930 1.00 93.69 115 LEU A C 1
ATOM 896 O O . LEU A 1 115 ? 9.797 5.339 4.503 1.00 93.69 115 LEU A O 1
ATOM 900 N N . MET A 1 116 ? 7.915 4.798 5.593 1.00 93.25 116 MET A N 1
ATOM 901 C CA . MET A 1 116 ? 7.448 6.166 5.765 1.00 93.25 116 MET A CA 1
ATOM 902 C C . MET A 1 116 ? 7.060 6.447 7.212 1.00 93.25 116 MET A C 1
ATOM 904 O O . MET A 1 116 ? 6.190 5.783 7.778 1.00 93.25 116 MET A O 1
ATOM 908 N N . ALA A 1 117 ? 7.631 7.503 7.783 1.00 90.69 117 ALA A N 1
ATOM 909 C CA . ALA A 1 117 ? 7.140 8.098 9.018 1.00 90.69 117 ALA A CA 1
ATOM 910 C C . ALA A 1 117 ? 5.967 9.037 8.687 1.00 90.69 117 ALA A C 1
ATOM 912 O O . ALA A 1 117 ? 6.147 10.210 8.335 1.00 90.69 117 ALA A O 1
ATOM 913 N N . ILE A 1 118 ? 4.741 8.513 8.756 1.00 91.12 118 ILE A N 1
ATOM 914 C CA . ILE A 1 118 ? 3.528 9.267 8.406 1.00 91.12 118 ILE A CA 1
ATOM 915 C C . ILE A 1 118 ? 3.259 10.363 9.445 1.00 91.12 118 ILE A C 1
ATOM 917 O O . ILE A 1 118 ? 2.972 11.511 9.106 1.00 91.12 118 ILE A O 1
ATOM 921 N N . SER A 1 119 ? 3.381 10.013 10.724 1.00 85.31 119 SER A N 1
ATOM 922 C CA . SER A 1 119 ? 3.260 10.922 11.868 1.00 85.31 119 SER A CA 1
ATOM 923 C C . SER A 1 119 ? 4.070 10.366 13.049 1.00 85.31 119 SER A C 1
ATOM 925 O O . SER A 1 119 ? 4.504 9.218 12.975 1.00 85.31 119 SER A O 1
ATOM 927 N N . PRO A 1 120 ? 4.217 11.086 14.179 1.00 81.50 120 PRO A N 1
ATOM 928 C CA . PRO A 1 120 ? 4.902 10.546 15.359 1.00 81.50 120 PRO A CA 1
ATOM 929 C C . PRO A 1 120 ? 4.311 9.236 15.903 1.00 81.50 120 PRO A C 1
ATOM 931 O O . PRO A 1 120 ? 4.959 8.556 16.687 1.00 81.50 120 PRO A O 1
ATOM 934 N N . ARG A 1 121 ? 3.071 8.897 15.521 1.00 85.19 121 ARG A N 1
ATOM 935 C CA . ARG A 1 121 ? 2.376 7.682 15.962 1.00 85.19 121 ARG A CA 1
ATOM 936 C C . ARG A 1 121 ? 2.027 6.733 14.828 1.00 85.19 121 ARG A C 1
ATOM 938 O O . ARG A 1 121 ? 1.390 5.732 15.100 1.00 85.19 121 ARG A O 1
ATOM 945 N N . HIS A 1 122 ? 2.392 7.031 13.585 1.00 90.19 122 HIS A N 1
ATOM 946 C CA . HIS A 1 122 ? 2.003 6.208 12.442 1.00 90.19 122 HIS A CA 1
ATOM 947 C C . HIS A 1 122 ? 3.183 5.993 11.516 1.00 90.19 122 HIS A C 1
ATOM 949 O O . HIS A 1 122 ? 3.840 6.953 11.103 1.00 90.19 122 HIS A O 1
ATOM 955 N N . VAL A 1 123 ? 3.395 4.736 11.160 1.00 91.88 123 VAL A N 1
ATOM 956 C CA . VAL A 1 123 ? 4.420 4.302 10.219 1.00 91.88 123 VAL A CA 1
ATOM 957 C C . VAL A 1 123 ? 3.769 3.493 9.114 1.00 91.88 123 VAL A C 1
ATOM 959 O O . VAL A 1 123 ? 2.761 2.824 9.335 1.00 91.88 123 VAL A O 1
ATOM 962 N N . ALA A 1 124 ? 4.347 3.557 7.925 1.00 94.19 124 ALA A N 1
ATOM 963 C CA . ALA A 1 124 ? 3.891 2.769 6.797 1.00 94.19 124 ALA A CA 1
ATOM 964 C C . ALA A 1 124 ? 5.065 2.165 6.034 1.00 94.19 124 ALA A C 1
ATOM 966 O O . ALA A 1 124 ? 6.190 2.663 6.110 1.00 94.19 124 ALA A O 1
ATOM 967 N N . SER A 1 125 ? 4.788 1.120 5.266 1.00 94.69 125 SER A N 1
ATOM 968 C CA . SER A 1 125 ? 5.682 0.639 4.222 1.00 94.69 125 SER A CA 1
ATOM 969 C C . SER A 1 125 ? 4.933 0.519 2.899 1.00 94.69 125 SER A C 1
ATOM 971 O O . SER A 1 125 ? 3.761 0.150 2.862 1.00 94.69 125 SER A O 1
ATOM 973 N N . LEU A 1 126 ? 5.622 0.857 1.814 1.00 95.81 126 LEU A N 1
ATOM 974 C CA . LEU A 1 126 ? 5.158 0.726 0.440 1.00 95.81 126 LEU A CA 1
ATOM 975 C C . LEU A 1 126 ? 6.180 -0.104 -0.330 1.00 95.81 126 LEU A C 1
ATOM 977 O O . LEU A 1 126 ? 7.308 0.340 -0.530 1.00 95.81 126 LEU A O 1
ATOM 981 N N . THR A 1 127 ? 5.799 -1.296 -0.769 1.00 94.38 127 THR A N 1
ATOM 982 C CA . THR A 1 127 ? 6.679 -2.212 -1.501 1.00 94.38 127 THR A CA 1
ATOM 983 C C . THR A 1 127 ? 6.354 -2.179 -2.987 1.00 94.38 127 THR A C 1
ATOM 985 O O . THR A 1 127 ? 5.207 -2.393 -3.378 1.00 94.38 127 THR A O 1
ATOM 988 N N . LEU A 1 128 ? 7.364 -1.931 -3.821 1.00 94.62 128 LEU A N 1
ATOM 989 C CA . LEU A 1 128 ? 7.216 -1.737 -5.262 1.00 94.62 128 LEU A CA 1
ATOM 990 C C . LEU A 1 128 ? 7.852 -2.884 -6.066 1.00 94.62 128 LEU A C 1
ATOM 992 O O . LEU A 1 128 ? 8.886 -3.430 -5.661 1.00 94.62 128 LEU A O 1
ATOM 996 N N . PRO A 1 129 ? 7.288 -3.225 -7.241 1.00 91.19 129 PRO A N 1
ATOM 997 C CA . PRO A 1 129 ? 7.860 -4.213 -8.159 1.00 91.19 129 PRO A CA 1
ATOM 998 C C . PRO A 1 129 ? 8.992 -3.649 -9.036 1.00 91.19 129 PRO A C 1
ATOM 1000 O O . PRO A 1 129 ? 9.574 -4.361 -9.851 1.00 91.19 129 PRO A O 1
ATOM 1003 N N . THR A 1 130 ? 9.312 -2.363 -8.897 1.00 88.31 130 THR A N 1
ATOM 1004 C CA . THR A 1 130 ? 10.380 -1.684 -9.635 1.00 88.31 130 THR A CA 1
ATOM 1005 C C . THR A 1 130 ? 11.352 -1.041 -8.665 1.00 88.31 130 THR A C 1
ATOM 1007 O O . THR A 1 130 ? 10.930 -0.485 -7.652 1.00 88.31 130 THR A O 1
ATOM 1010 N N . LEU A 1 131 ? 12.645 -1.085 -8.992 1.00 85.56 131 LEU A N 1
ATOM 1011 C CA . LEU A 1 131 ? 13.635 -0.291 -8.272 1.00 85.56 131 LEU A CA 1
ATOM 1012 C C . LEU A 1 131 ? 13.290 1.190 -8.408 1.00 85.56 131 LEU A C 1
ATOM 1014 O O . LEU A 1 131 ? 12.767 1.634 -9.429 1.00 85.56 131 LEU A O 1
ATOM 1018 N N . THR A 1 132 ? 13.550 1.926 -7.342 1.00 82.25 132 THR A N 1
ATOM 1019 C CA . THR A 1 132 ? 13.346 3.367 -7.265 1.00 82.25 132 THR A CA 1
ATOM 1020 C C . THR A 1 132 ? 14.676 3.972 -6.875 1.00 82.25 132 THR A C 1
ATOM 1022 O O . THR A 1 132 ? 15.330 3.469 -5.962 1.00 82.25 132 THR A O 1
ATOM 1025 N N . GLU A 1 133 ? 15.083 5.015 -7.582 1.00 75.56 133 GLU A N 1
ATOM 1026 C CA . GLU A 1 133 ? 16.304 5.743 -7.270 1.00 75.56 133 GLU A CA 1
ATOM 1027 C C . GLU A 1 133 ? 15.992 6.689 -6.101 1.00 75.56 133 GLU A C 1
ATOM 1029 O O . GLU A 1 133 ? 14.917 7.279 -6.051 1.00 75.56 133 GLU A O 1
ATOM 1034 N N . GLU A 1 134 ? 16.888 6.863 -5.128 1.00 83.75 134 GLU A N 1
ATOM 1035 C CA . GLU A 1 134 ? 16.713 7.867 -4.058 1.00 83.75 134 GLU A CA 1
ATOM 1036 C C . GLU A 1 134 ? 16.939 9.296 -4.593 1.00 83.75 134 GLU A C 1
ATOM 1038 O O . GLU A 1 134 ? 17.667 10.114 -4.028 1.00 83.75 134 GLU A O 1
ATOM 1043 N N . SER A 1 135 ? 16.345 9.595 -5.747 1.00 86.56 135 SER A N 1
ATOM 1044 C CA . SER A 1 135 ? 16.435 10.877 -6.421 1.00 86.56 135 SER A CA 1
ATOM 1045 C C . SER A 1 135 ? 15.559 11.912 -5.712 1.00 86.56 135 SER A C 1
ATOM 1047 O O . SER A 1 135 ? 14.561 11.593 -5.064 1.00 86.56 135 SER A O 1
ATOM 1049 N N . VAL A 1 136 ? 15.875 13.198 -5.890 1.00 87.19 136 VAL A N 1
ATOM 1050 C CA . VAL A 1 136 ? 15.047 14.304 -5.367 1.00 87.19 136 VAL A CA 1
ATOM 1051 C C . VAL A 1 136 ? 13.597 14.201 -5.860 1.00 87.19 136 VAL A C 1
ATOM 1053 O O . VAL A 1 136 ? 12.663 14.551 -5.138 1.00 87.19 136 VAL A O 1
ATOM 1056 N N . VAL A 1 137 ? 13.397 13.711 -7.085 1.00 89.00 137 VAL A N 1
ATOM 1057 C CA . VAL A 1 137 ? 12.074 13.550 -7.696 1.00 89.00 137 VAL A CA 1
ATOM 1058 C C . VAL A 1 137 ? 11.276 12.463 -6.977 1.00 89.00 137 VAL A C 1
ATOM 1060 O O . VAL A 1 137 ? 10.141 12.715 -6.567 1.00 89.00 137 VAL A O 1
ATOM 1063 N N . ASP A 1 138 ? 11.886 11.301 -6.757 1.00 90.12 138 ASP A N 1
ATOM 1064 C CA . ASP A 1 138 ? 11.256 10.173 -6.070 1.00 90.12 138 ASP A CA 1
ATOM 1065 C C . ASP A 1 138 ? 10.956 10.518 -4.609 1.00 90.12 138 ASP A C 1
ATOM 1067 O O . ASP A 1 138 ? 9.827 10.354 -4.140 1.00 90.12 138 ASP A O 1
ATOM 1071 N N . VAL A 1 139 ? 11.923 11.112 -3.905 1.00 90.75 139 VAL A N 1
ATOM 1072 C CA . VAL A 1 139 ? 11.754 11.575 -2.520 1.00 90.75 139 VAL A CA 1
ATOM 1073 C C . VAL A 1 139 ? 10.577 12.548 -2.399 1.00 90.75 139 VAL A C 1
ATOM 1075 O O . VAL A 1 139 ? 9.757 12.412 -1.488 1.00 90.75 139 VAL A O 1
ATOM 1078 N N . ASN A 1 140 ? 10.440 13.511 -3.314 1.00 92.00 140 ASN A N 1
ATOM 1079 C CA . ASN A 1 140 ? 9.319 14.457 -3.305 1.00 92.00 140 ASN A CA 1
ATOM 1080 C C . ASN A 1 140 ? 7.974 13.780 -3.598 1.00 92.00 140 ASN A C 1
ATOM 1082 O O . ASN A 1 140 ? 6.954 14.120 -2.987 1.00 92.00 140 ASN A O 1
ATOM 1086 N N . TYR A 1 141 ? 7.965 12.807 -4.506 1.00 94.19 141 TYR A N 1
ATOM 1087 C CA . TYR A 1 141 ? 6.772 12.045 -4.848 1.00 94.19 141 TYR A CA 1
ATOM 1088 C C . TYR A 1 141 ? 6.260 11.226 -3.654 1.00 94.19 141 TYR A C 1
ATOM 1090 O O . TYR A 1 141 ? 5.109 11.397 -3.239 1.00 94.19 141 TYR A O 1
ATOM 1098 N N . PHE A 1 142 ? 7.115 10.421 -3.018 1.00 94.81 142 PHE A N 1
ATOM 1099 C CA . PHE A 1 142 ? 6.707 9.632 -1.849 1.00 94.81 142 PHE A CA 1
ATOM 1100 C C . PHE A 1 142 ? 6.405 10.508 -0.632 1.00 94.81 142 PHE A C 1
ATOM 1102 O O . PHE A 1 142 ? 5.500 10.191 0.140 1.00 94.81 142 PHE A O 1
ATOM 1109 N N . ASN A 1 143 ? 7.064 11.661 -0.485 1.00 93.69 143 ASN A N 1
ATOM 1110 C CA . ASN A 1 143 ? 6.694 12.627 0.550 1.00 93.69 143 ASN A CA 1
ATOM 1111 C C . ASN A 1 143 ? 5.312 13.243 0.324 1.00 93.69 143 ASN A C 1
ATOM 1113 O O . ASN A 1 143 ? 4.621 13.556 1.298 1.00 93.69 143 ASN A O 1
ATOM 1117 N N . SER A 1 144 ? 4.889 13.394 -0.931 1.00 95.62 144 SER A N 1
ATOM 1118 C CA . SER A 1 144 ? 3.539 13.855 -1.261 1.00 95.62 144 SER A CA 1
ATOM 1119 C C . SER A 1 144 ? 2.499 12.812 -0.850 1.00 95.62 144 SER A C 1
ATOM 1121 O O . SER A 1 144 ? 1.558 13.153 -0.135 1.00 95.62 144 SER A O 1
ATOM 1123 N N . ILE A 1 145 ? 2.719 11.533 -1.183 1.00 96.25 145 ILE A N 1
ATOM 1124 C CA . ILE A 1 145 ? 1.869 10.411 -0.733 1.00 96.25 145 ILE A CA 1
ATOM 1125 C C . ILE A 1 145 ? 1.799 10.366 0.796 1.00 96.25 145 ILE A C 1
ATOM 1127 O O . ILE A 1 145 ? 0.712 10.367 1.374 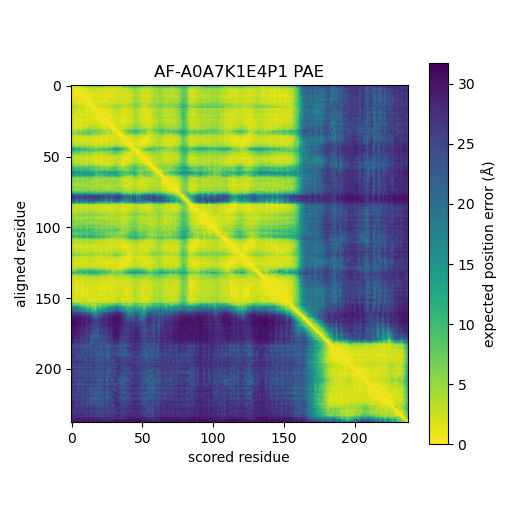1.00 96.25 145 ILE A O 1
ATOM 1131 N N . ARG A 1 146 ? 2.959 10.411 1.458 1.00 95.12 146 ARG A N 1
ATOM 1132 C CA . ARG A 1 146 ? 3.081 10.441 2.919 1.00 95.12 146 ARG A CA 1
ATOM 1133 C C . ARG A 1 146 ? 2.281 11.584 3.542 1.00 95.12 146 ARG A C 1
ATOM 1135 O O . ARG A 1 146 ? 1.599 11.385 4.544 1.00 95.12 146 ARG A O 1
ATOM 1142 N N . SER A 1 147 ? 2.365 12.779 2.959 1.00 94.06 147 SER A N 1
ATOM 1143 C CA . SER A 1 147 ? 1.668 13.968 3.459 1.00 94.06 147 SER A CA 1
ATOM 1144 C C . SER A 1 147 ? 0.156 13.841 3.292 1.00 94.06 147 SER A C 1
ATOM 1146 O O . SER A 1 147 ? -0.569 14.099 4.253 1.00 94.06 147 SER A O 1
ATOM 1148 N N . MET A 1 148 ? -0.320 13.373 2.133 1.00 95.50 148 MET A N 1
ATOM 1149 C CA . MET A 1 148 ? -1.746 13.117 1.895 1.00 95.50 148 MET A CA 1
ATOM 1150 C C . MET A 1 148 ? -2.299 12.073 2.871 1.00 95.50 148 MET A C 1
ATOM 1152 O O . MET A 1 148 ? -3.310 12.323 3.529 1.00 95.50 148 MET A O 1
ATOM 1156 N N . LEU A 1 149 ? -1.583 10.961 3.062 1.00 95.12 149 LEU A N 1
ATOM 1157 C CA . LEU A 1 149 ? -1.964 9.944 4.039 1.00 95.12 149 LEU A CA 1
ATOM 1158 C C . LEU A 1 149 ? -1.959 10.507 5.467 1.00 95.12 149 LEU A C 1
ATOM 1160 O O . LEU A 1 149 ? -2.871 10.239 6.240 1.00 95.12 149 LEU A O 1
ATOM 1164 N N . SER A 1 150 ? -0.986 11.349 5.827 1.00 92.75 150 SER A N 1
ATOM 1165 C CA . SER A 1 150 ? -0.947 11.970 7.160 1.00 92.75 150 SER A CA 1
ATOM 1166 C C . SER A 1 150 ? -2.150 12.876 7.441 1.00 92.75 150 SER A C 1
ATOM 1168 O O . SER A 1 150 ? -2.599 12.957 8.585 1.00 92.75 150 SER A O 1
ATOM 1170 N N . ILE A 1 151 ? -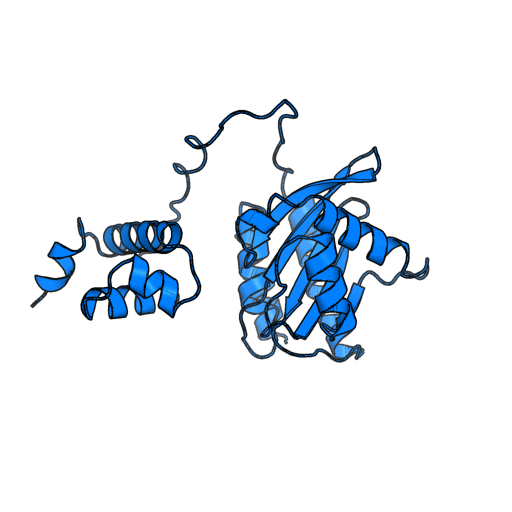2.672 13.554 6.413 1.00 92.50 151 ILE A N 1
ATOM 1171 C CA . ILE A 1 151 ? -3.878 14.384 6.514 1.00 92.50 151 ILE A CA 1
ATOM 1172 C C . ILE A 1 151 ? -5.096 13.481 6.688 1.00 92.50 151 ILE A C 1
ATOM 1174 O O . ILE A 1 151 ? -5.880 13.697 7.611 1.00 92.50 151 ILE A O 1
ATOM 1178 N N . PHE A 1 152 ? -5.202 12.438 5.863 1.00 93.25 152 PHE A N 1
ATOM 1179 C CA . PHE A 1 152 ? -6.271 11.450 5.940 1.00 93.25 152 PHE A CA 1
ATOM 1180 C C . PHE A 1 152 ? -6.359 10.791 7.328 1.00 93.25 152 PHE A C 1
ATOM 1182 O O . PHE A 1 152 ? -7.425 10.762 7.938 1.00 93.25 152 PHE A O 1
ATOM 1189 N N . LEU A 1 153 ? -5.231 10.345 7.891 1.00 90.69 153 LEU A N 1
ATOM 1190 C CA . LEU A 1 153 ? -5.212 9.718 9.220 1.00 90.69 153 LEU A CA 1
ATOM 1191 C C . LEU A 1 153 ? -5.595 10.681 10.350 1.00 90.69 153 LEU A C 1
ATOM 1193 O O . LEU A 1 153 ? -6.077 10.242 11.388 1.00 90.69 153 LEU A O 1
ATOM 1197 N N . LYS A 1 154 ? -5.388 11.992 10.178 1.00 86.31 154 LYS A N 1
ATOM 1198 C CA . LYS A 1 154 ? -5.817 12.996 11.165 1.00 86.31 154 LYS A CA 1
ATOM 1199 C C . LYS A 1 154 ? -7.314 13.283 11.106 1.00 86.31 154 LYS A C 1
ATOM 1201 O O . LYS A 1 154 ? -7.881 13.665 12.127 1.00 86.31 154 LYS A O 1
ATOM 1206 N N . SER A 1 155 ? -7.935 13.165 9.932 1.00 83.19 155 SER A N 1
ATOM 1207 C CA . SER A 1 155 ? -9.366 13.432 9.753 1.00 83.19 155 SER A CA 1
ATOM 1208 C C . SER A 1 155 ? -10.252 12.235 10.101 1.00 83.19 155 SER A C 1
ATOM 1210 O O . SER A 1 155 ? -11.435 12.425 10.377 1.00 83.19 155 SER A O 1
ATOM 1212 N N . HIS A 1 156 ? -9.691 11.025 10.146 1.00 81.62 156 HIS A N 1
ATOM 1213 C CA . HIS A 1 156 ? -10.424 9.794 10.430 1.00 81.62 156 HIS A CA 1
ATOM 1214 C C . HIS A 1 156 ? -10.189 9.322 11.864 1.00 81.62 156 HIS A C 1
ATOM 1216 O O . HIS A 1 156 ? -9.077 9.369 12.389 1.00 81.62 156 HIS A O 1
ATOM 1222 N N . LYS A 1 157 ? -11.254 8.856 12.524 1.00 69.81 157 LYS A N 1
ATOM 1223 C CA . LYS A 1 157 ? -11.121 8.233 13.844 1.00 69.81 157 LYS A CA 1
ATOM 1224 C C . LYS A 1 157 ? -10.429 6.887 13.677 1.00 69.81 157 LYS A C 1
ATOM 1226 O O . LYS A 1 157 ? -10.893 6.056 12.903 1.00 69.81 157 LYS A O 1
ATOM 1231 N N . GLU A 1 158 ? -9.355 6.676 14.434 1.00 64.88 158 GLU A N 1
ATOM 1232 C CA . GLU A 1 158 ? -8.720 5.364 14.534 1.00 64.88 158 GLU A CA 1
ATOM 1233 C C . GLU A 1 158 ? -9.777 4.312 14.924 1.00 64.88 158 GLU A C 1
ATOM 1235 O O . GLU A 1 158 ? -10.607 4.578 15.807 1.00 64.88 158 GLU A O 1
ATOM 1240 N N . PRO A 1 159 ? -9.763 3.121 14.306 1.00 56.91 159 PRO A N 1
ATOM 1241 C CA . PRO A 1 159 ? -10.623 2.036 14.738 1.00 56.91 159 PRO A CA 1
ATOM 1242 C C . PRO A 1 159 ? -10.290 1.706 16.197 1.00 56.91 159 PRO A C 1
ATOM 1244 O O . PRO A 1 159 ? -9.132 1.501 16.566 1.00 56.91 159 PRO A O 1
ATOM 1247 N N . VAL A 1 160 ? -11.312 1.683 17.056 1.00 47.31 160 VAL A N 1
ATOM 1248 C CA . VAL A 1 160 ? -11.147 1.306 18.463 1.00 47.31 160 VAL A CA 1
ATOM 1249 C C . VAL A 1 160 ? -10.887 -0.196 18.516 1.00 47.31 160 VAL A C 1
ATOM 1251 O O . VAL A 1 160 ? -11.818 -0.999 18.569 1.00 47.31 160 VAL A O 1
ATOM 1254 N N . VAL A 1 161 ? -9.615 -0.587 18.500 1.00 45.38 161 VAL A N 1
ATOM 1255 C CA . VAL A 1 161 ? -9.218 -1.970 18.764 1.00 45.38 161 VAL A CA 1
ATOM 1256 C C . VAL A 1 161 ? -9.471 -2.237 20.246 1.00 45.38 161 VAL A C 1
ATOM 1258 O O . VAL A 1 161 ? -8.747 -1.749 21.115 1.00 45.38 161 VAL A O 1
ATOM 1261 N N . LYS A 1 162 ? -10.534 -2.988 20.555 1.00 31.42 162 LYS A N 1
ATOM 1262 C CA . LYS A 1 162 ? -10.727 -3.550 21.894 1.00 31.42 162 LYS A CA 1
ATOM 1263 C C . LYS A 1 162 ? -9.594 -4.541 22.139 1.00 31.42 162 LYS A C 1
ATOM 1265 O O . LYS A 1 162 ? -9.561 -5.618 21.553 1.00 31.42 162 LYS A O 1
ATOM 1270 N N . SER A 1 163 ? -8.666 -4.168 23.004 1.00 35.62 163 SER A N 1
ATOM 1271 C CA . SER A 1 163 ? -7.713 -5.087 23.602 1.00 35.62 163 SER A CA 1
ATOM 1272 C C . SER A 1 163 ? -8.469 -6.114 24.445 1.00 35.62 163 SER A C 1
ATOM 1274 O O . SER A 1 163 ? -9.090 -5.768 25.448 1.00 35.62 163 SER A O 1
ATOM 1276 N N . SER A 1 164 ? -8.464 -7.377 24.027 1.00 33.41 164 SER A N 1
ATOM 1277 C CA . SER A 1 164 ? -8.492 -8.550 24.916 1.00 33.41 164 SER A CA 1
ATOM 1278 C C . SER A 1 164 ? -8.393 -9.837 24.101 1.00 33.41 164 SER A C 1
ATOM 1280 O O . SER A 1 164 ? -9.119 -10.020 23.132 1.00 33.41 164 SER A O 1
ATOM 1282 N N . ASP A 1 165 ? -7.445 -10.675 24.513 1.00 30.97 165 ASP A N 1
ATOM 1283 C CA . ASP A 1 165 ? -7.363 -12.131 24.396 1.00 30.97 165 ASP A CA 1
ATOM 1284 C C . ASP A 1 165 ? -8.091 -12.838 23.247 1.00 30.97 165 ASP A C 1
ATOM 1286 O O . ASP A 1 165 ? -9.313 -12.830 23.110 1.00 30.97 165 ASP A O 1
ATOM 1290 N N . GLY A 1 166 ? -7.293 -13.568 22.465 1.00 37.56 166 GLY A N 1
ATOM 1291 C CA . GLY A 1 166 ? -7.739 -14.352 21.327 1.00 37.56 166 GLY A CA 1
ATOM 1292 C C . GLY A 1 166 ? -8.962 -15.221 21.611 1.00 37.56 166 GLY A C 1
ATOM 1293 O O . GLY A 1 166 ? -8.894 -16.191 22.362 1.00 37.56 166 GLY A O 1
ATOM 1294 N N . LYS A 1 167 ? -10.054 -14.917 20.909 1.00 32.44 167 LYS A N 1
ATOM 1295 C CA . LYS A 1 167 ? -10.960 -15.889 20.286 1.00 32.44 167 LYS A CA 1
ATOM 1296 C C . LYS A 1 167 ? -11.961 -15.162 19.385 1.00 32.44 167 LYS A C 1
ATOM 1298 O O . LYS A 1 167 ? -12.786 -14.396 19.857 1.00 32.44 167 LYS A O 1
ATOM 1303 N N . LEU A 1 168 ? -11.862 -15.477 18.092 1.00 39.56 168 LEU A N 1
ATOM 1304 C CA . LEU A 1 168 ? -12.931 -15.495 17.087 1.00 39.56 168 LEU A CA 1
ATOM 1305 C C . LEU A 1 168 ? -13.897 -14.296 17.087 1.00 39.56 168 LEU A C 1
ATOM 1307 O O . LEU A 1 168 ? -14.990 -14.360 17.639 1.00 39.56 168 LEU A O 1
ATOM 1311 N N . ALA A 1 169 ? -13.539 -13.265 16.323 1.00 33.25 169 ALA A N 1
ATOM 1312 C CA . ALA A 1 169 ? -14.499 -12.354 15.707 1.00 33.25 169 ALA A CA 1
ATOM 1313 C C . ALA A 1 169 ? -14.398 -12.523 14.183 1.00 33.25 169 ALA A C 1
ATOM 1315 O O . ALA A 1 169 ? -13.754 -11.731 13.504 1.00 33.25 169 ALA A O 1
ATOM 1316 N N . VAL A 1 170 ? -14.942 -13.628 13.662 1.00 36.03 170 VAL A N 1
ATOM 1317 C CA . VAL A 1 170 ? -14.916 -13.939 12.218 1.00 36.03 170 VAL A CA 1
ATOM 1318 C C . VAL A 1 170 ? -16.208 -13.506 11.511 1.00 36.03 170 VAL A C 1
ATOM 1320 O O . VAL A 1 170 ? -16.199 -13.336 10.299 1.00 36.03 170 VAL A O 1
ATOM 1323 N N . ASP A 1 171 ? -17.288 -13.201 12.234 1.00 29.88 171 ASP A N 1
ATOM 1324 C CA . ASP A 1 171 ? -18.607 -13.123 11.586 1.00 29.88 171 ASP A CA 1
ATOM 1325 C C . ASP A 1 171 ? -19.211 -11.716 11.449 1.00 29.88 171 ASP A C 1
ATOM 1327 O O . ASP A 1 171 ? -20.212 -11.555 10.759 1.00 29.88 171 ASP A O 1
ATOM 1331 N N . SER A 1 172 ? -18.615 -10.669 12.027 1.00 30.14 172 SER A N 1
ATOM 1332 C CA . SER A 1 172 ? -19.260 -9.342 12.110 1.00 30.14 172 SER A CA 1
ATOM 1333 C C . SER A 1 172 ? -18.662 -8.237 11.227 1.00 30.14 172 SER A C 1
ATOM 1335 O O . SER A 1 172 ? -19.192 -7.132 11.218 1.00 30.14 172 SER A O 1
ATOM 1337 N N . ALA A 1 173 ? -17.611 -8.510 10.442 1.00 36.28 173 ALA A N 1
ATOM 1338 C CA . ALA A 1 173 ? -16.961 -7.512 9.572 1.00 36.28 173 ALA A CA 1
ATOM 1339 C C . ALA A 1 173 ? -17.371 -7.591 8.084 1.00 36.28 173 ALA A C 1
ATOM 1341 O O . ALA A 1 173 ? -16.873 -6.830 7.258 1.00 36.28 173 ALA A O 1
ATOM 1342 N N . LEU A 1 174 ? -18.259 -8.523 7.719 1.00 38.03 174 LEU A N 1
ATOM 1343 C CA . LEU A 1 174 ? -18.590 -8.826 6.318 1.00 38.03 174 LEU A CA 1
ATOM 1344 C C . LEU A 1 174 ? -19.910 -8.214 5.824 1.00 38.03 174 LEU A C 1
ATOM 1346 O O . LEU A 1 174 ? -20.269 -8.449 4.673 1.00 38.03 174 LEU A O 1
ATOM 1350 N N . GLN A 1 175 ? -20.631 -7.445 6.648 1.00 31.73 175 GLN A N 1
ATOM 1351 C CA . GLN A 1 175 ? -22.013 -7.051 6.335 1.00 31.73 175 GLN A CA 1
ATOM 1352 C C . GLN A 1 175 ? -22.222 -5.570 5.966 1.00 31.73 175 GLN A C 1
ATOM 1354 O O . GLN A 1 175 ? -23.329 -5.201 5.598 1.00 31.73 175 GLN A O 1
ATOM 1359 N N . GLU A 1 176 ? -21.176 -4.739 5.950 1.00 32.91 176 GLU A N 1
ATOM 1360 C CA . GLU A 1 176 ? -21.279 -3.314 5.569 1.00 32.91 176 GLU A CA 1
ATOM 1361 C C . GLU A 1 176 ? -20.241 -2.923 4.498 1.00 32.91 176 GLU A C 1
ATOM 1363 O O . GLU A 1 176 ? -19.539 -1.925 4.603 1.00 32.91 176 GLU A O 1
ATOM 1368 N N . ARG A 1 177 ? -20.109 -3.749 3.452 1.00 40.47 177 ARG A N 1
ATOM 1369 C CA . ARG A 1 177 ? -19.267 -3.489 2.268 1.00 40.47 177 ARG A CA 1
ATOM 1370 C C . ARG A 1 177 ? -20.116 -3.438 1.000 1.00 40.47 177 ARG A C 1
ATOM 1372 O O . ARG A 1 177 ? -20.019 -4.327 0.160 1.00 40.47 177 ARG A O 1
ATOM 1379 N N . GLU A 1 178 ? -20.967 -2.432 0.841 1.00 37.56 178 GLU A N 1
ATOM 1380 C CA . GLU A 1 178 ? -21.664 -2.204 -0.431 1.00 37.56 178 GLU A CA 1
ATOM 1381 C C . GLU A 1 178 ? -21.773 -0.704 -0.723 1.00 37.56 178 GLU A C 1
ATOM 1383 O O . GLU A 1 178 ? -22.742 -0.059 -0.343 1.00 37.56 178 GLU A O 1
ATOM 1388 N N . THR A 1 179 ? -20.777 -0.139 -1.410 1.00 35.16 179 THR A N 1
ATOM 1389 C CA . THR A 1 179 ? -20.947 1.124 -2.137 1.00 35.16 179 THR A CA 1
ATOM 1390 C C . THR A 1 179 ? -21.367 0.828 -3.578 1.00 35.16 179 THR A C 1
ATOM 1392 O O . THR A 1 179 ? -20.732 0.054 -4.301 1.00 35.16 179 THR A O 1
ATOM 1395 N N . ASP A 1 180 ? -22.497 1.427 -3.955 1.00 37.94 180 ASP A N 1
ATOM 1396 C CA . ASP A 1 180 ? -23.173 1.384 -5.252 1.00 37.94 180 ASP A CA 1
ATOM 1397 C C . ASP A 1 180 ? -22.262 1.806 -6.418 1.00 37.94 180 ASP A C 1
ATOM 1399 O O . ASP A 1 180 ? -22.229 2.963 -6.835 1.00 37.94 180 ASP A O 1
ATOM 1403 N N . SER A 1 181 ? -21.548 0.849 -7.008 1.00 46.62 181 SER A N 1
ATOM 1404 C CA . SER A 1 181 ? -21.053 0.973 -8.382 1.00 46.62 181 SER A CA 1
ATOM 1405 C C . SER A 1 181 ? -21.643 -0.154 -9.222 1.00 46.62 181 SER A C 1
ATOM 1407 O O . SER A 1 181 ? -21.416 -1.336 -8.962 1.00 46.62 181 SER A O 1
ATOM 1409 N N . THR A 1 182 ? -22.407 0.215 -10.251 1.00 57.94 182 THR A N 1
ATOM 1410 C CA . THR A 1 182 ? -22.990 -0.715 -11.234 1.00 57.94 182 THR A CA 1
ATOM 1411 C C . THR A 1 182 ? -21.944 -1.299 -12.190 1.00 57.94 182 THR A C 1
ATOM 1413 O O . THR A 1 182 ? -22.245 -2.212 -12.953 1.00 57.94 182 THR A O 1
ATOM 1416 N N . PHE A 1 183 ? -20.707 -0.796 -12.148 1.00 67.00 183 PHE A N 1
ATOM 1417 C CA . PHE A 1 183 ? -19.620 -1.203 -13.031 1.00 67.00 183 PHE A CA 1
ATOM 1418 C C . PHE A 1 183 ? -18.694 -2.230 -12.369 1.00 67.00 183 PHE A C 1
ATOM 1420 O O . PHE A 1 183 ? -18.407 -2.171 -11.167 1.00 67.00 183 PHE A O 1
ATOM 1427 N N . LEU A 1 184 ? -18.219 -3.184 -13.169 1.00 73.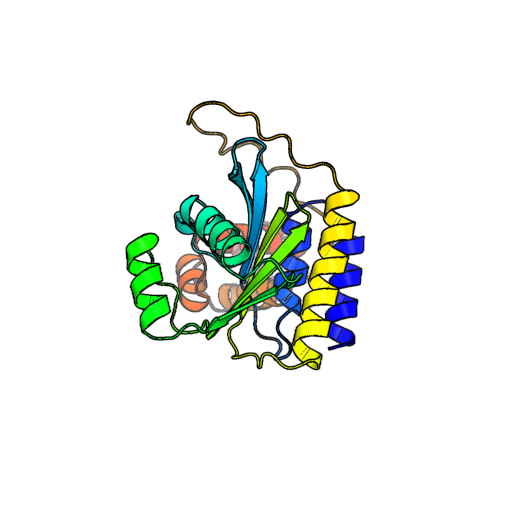62 184 LEU A N 1
ATOM 1428 C CA . LEU A 1 184 ? -17.186 -4.132 -12.764 1.00 73.62 184 LEU A CA 1
ATOM 1429 C C . LEU A 1 184 ? -15.822 -3.436 -12.769 1.00 73.62 184 LEU A C 1
ATOM 1431 O O . LEU A 1 184 ? -15.545 -2.607 -13.630 1.00 73.62 184 LEU A O 1
ATOM 1435 N N . THR A 1 185 ? -14.969 -3.770 -11.805 1.00 77.31 185 THR A N 1
ATOM 1436 C CA . THR A 1 185 ? -13.556 -3.364 -11.846 1.00 77.31 185 THR A CA 1
ATOM 1437 C C . THR A 1 185 ? -12.798 -4.182 -12.897 1.00 77.31 185 THR A C 1
ATOM 1439 O O . THR A 1 185 ? -13.223 -5.283 -13.243 1.00 77.31 185 THR A O 1
ATOM 1442 N N . GLU A 1 186 ? -11.638 -3.715 -13.367 1.00 66.56 186 GLU A N 1
ATOM 1443 C CA . GLU A 1 186 ? -10.812 -4.449 -14.347 1.00 66.56 186 GLU A CA 1
ATOM 1444 C C . GLU A 1 186 ? -10.481 -5.879 -13.874 1.00 66.56 186 GLU A C 1
ATOM 1446 O O . GLU A 1 186 ? -10.556 -6.847 -14.635 1.00 66.56 186 GLU A O 1
ATOM 1451 N N . ARG A 1 187 ? -10.210 -6.049 -12.572 1.00 75.69 187 ARG A N 1
ATOM 1452 C CA . ARG A 1 187 ? -10.036 -7.372 -11.955 1.00 75.69 187 ARG A CA 1
ATOM 1453 C C . ARG A 1 187 ? -11.310 -8.208 -12.042 1.00 75.69 187 ARG A C 1
ATOM 1455 O O . ARG A 1 187 ? -11.240 -9.376 -12.413 1.00 75.69 187 ARG A O 1
ATOM 1462 N N . GLN A 1 188 ? -12.460 -7.627 -11.715 1.00 84.94 188 GLN A N 1
ATOM 1463 C CA . GLN A 1 188 ? -13.752 -8.303 -11.809 1.00 84.94 188 GLN A CA 1
ATOM 1464 C C . GLN A 1 188 ? -14.087 -8.699 -13.254 1.00 84.94 188 GLN A C 1
ATOM 1466 O O . GLN A 1 188 ? -14.652 -9.767 -13.469 1.00 84.94 188 GLN A O 1
ATOM 1471 N N . GLU A 1 189 ? -13.675 -7.913 -14.249 1.00 86.81 189 GLU A N 1
ATOM 1472 C CA . GLU A 1 189 ? -13.791 -8.260 -15.670 1.00 86.81 189 GLU A CA 1
ATOM 1473 C C . GLU A 1 189 ? -12.862 -9.411 -16.072 1.00 86.81 189 GLU A C 1
ATOM 1475 O O . GLU A 1 189 ? -13.258 -10.296 -16.835 1.00 86.81 189 GLU A O 1
ATOM 1480 N N . ILE A 1 190 ? -11.629 -9.441 -15.558 1.00 84.12 190 ILE A N 1
ATOM 1481 C CA . ILE A 1 190 ? -10.701 -10.564 -15.755 1.00 84.12 190 ILE A CA 1
ATOM 1482 C C . ILE A 1 190 ? -11.271 -11.837 -15.119 1.00 84.12 190 ILE A C 1
ATOM 1484 O O . ILE A 1 190 ? -11.394 -12.851 -15.807 1.00 84.12 190 ILE A O 1
ATOM 1488 N N . ILE A 1 191 ? -11.697 -11.770 -13.854 1.00 89.62 191 ILE A N 1
ATOM 1489 C CA . ILE A 1 191 ? -12.331 -12.887 -13.139 1.00 89.62 191 ILE A CA 1
ATOM 1490 C C . ILE A 1 191 ? -13.576 -13.354 -13.901 1.00 89.62 191 ILE A C 1
ATOM 1492 O O . ILE A 1 191 ? -13.723 -14.546 -14.158 1.00 89.62 191 ILE A O 1
ATOM 1496 N N . LEU A 1 192 ? -14.434 -12.436 -14.352 1.00 91.81 192 LEU A N 1
ATOM 1497 C CA . LEU A 1 192 ? -15.618 -12.757 -15.148 1.00 91.81 192 LEU A CA 1
ATOM 1498 C C . LEU A 1 192 ? -15.263 -13.463 -16.465 1.00 91.81 192 LEU A C 1
ATOM 1500 O O . LEU A 1 192 ? -15.909 -14.451 -16.815 1.00 91.81 192 LEU A O 1
ATOM 1504 N N . ARG A 1 193 ? -14.235 -13.002 -17.191 1.00 90.38 193 ARG A N 1
ATOM 1505 C CA . ARG A 1 193 ? -13.750 -13.670 -18.414 1.00 90.38 193 ARG A CA 1
ATOM 1506 C C . ARG A 1 193 ? -13.268 -15.091 -18.131 1.00 90.38 193 ARG A C 1
ATOM 1508 O O . ARG A 1 193 ? -13.573 -15.999 -18.904 1.00 90.38 193 ARG A O 1
ATOM 1515 N N . MET A 1 194 ? -12.562 -15.300 -17.025 1.00 87.00 194 MET A N 1
ATOM 1516 C CA . MET A 1 194 ? -12.077 -16.624 -16.622 1.00 87.00 194 MET A CA 1
ATOM 1517 C C . MET A 1 194 ? -13.222 -17.546 -16.181 1.00 87.00 194 MET A C 1
ATOM 1519 O O . MET A 1 194 ? -13.263 -18.710 -16.579 1.00 87.00 194 MET A O 1
ATOM 1523 N N . ILE A 1 195 ? -14.220 -17.017 -15.461 1.00 92.31 195 ILE A N 1
ATOM 1524 C CA . ILE A 1 195 ? -15.438 -17.759 -15.101 1.00 92.31 195 ILE A CA 1
ATOM 1525 C C . ILE A 1 195 ? -16.184 -18.211 -16.363 1.00 92.31 195 ILE A C 1
ATOM 1527 O O . ILE A 1 195 ? -16.550 -19.388 -16.448 1.00 92.31 195 ILE A O 1
ATOM 1531 N N . LYS A 1 196 ? -16.356 -17.309 -17.345 1.00 89.94 196 LYS A N 1
ATOM 1532 C CA . LYS A 1 196 ? -16.954 -17.601 -18.664 1.00 89.94 196 LYS A CA 1
ATOM 1533 C C . LYS A 1 196 ? -16.131 -18.590 -19.496 1.00 89.94 196 LYS A C 1
ATOM 1535 O O . LYS A 1 196 ? -16.681 -19.280 -20.341 1.00 89.94 196 LYS A O 1
ATOM 1540 N N . SER A 1 197 ? -14.828 -18.683 -19.239 1.00 87.25 197 SER A N 1
ATOM 1541 C CA . SER A 1 197 ? -13.931 -19.657 -19.879 1.00 87.25 197 SER A CA 1
ATOM 1542 C C . SER A 1 197 ? -13.935 -21.026 -19.181 1.00 87.25 197 SER A C 1
ATOM 1544 O O . SER A 1 197 ? -13.255 -21.942 -19.631 1.00 87.25 197 SER A O 1
ATOM 1546 N N . GLY A 1 198 ? -14.693 -21.181 -18.088 1.00 89.81 198 GLY A N 1
ATOM 1547 C CA . GLY A 1 198 ? -14.831 -22.441 -17.353 1.00 89.81 198 GLY A CA 1
ATOM 1548 C C . GLY A 1 198 ? -13.892 -22.608 -16.153 1.00 89.81 198 GLY A C 1
ATOM 1549 O O . GLY A 1 198 ? -13.996 -23.615 -15.456 1.00 89.81 198 GLY A O 1
ATOM 1550 N N . ASP A 1 199 ? -13.036 -21.631 -15.834 1.00 89.06 199 ASP A N 1
ATOM 1551 C CA . ASP A 1 199 ? -12.070 -21.761 -14.731 1.00 89.06 199 ASP A CA 1
ATOM 1552 C C . ASP A 1 199 ? -12.776 -21.792 -13.356 1.00 89.06 199 ASP A C 1
ATOM 1554 O O . ASP A 1 199 ? -13.688 -21.007 -13.079 1.00 89.06 199 ASP A O 1
ATOM 1558 N N . THR A 1 200 ? -12.389 -22.702 -12.460 1.00 93.12 200 THR A N 1
ATOM 1559 C CA . THR A 1 200 ? -12.910 -22.751 -11.078 1.00 93.12 200 THR A CA 1
ATOM 1560 C C . THR A 1 200 ? -12.338 -21.615 -10.230 1.00 93.12 200 THR A C 1
ATOM 1562 O O . THR A 1 200 ? -11.297 -21.054 -10.555 1.00 93.12 200 THR A O 1
ATOM 1565 N N . ASN A 1 201 ? -12.974 -21.296 -9.098 1.00 88.06 201 ASN A N 1
ATOM 1566 C CA . ASN A 1 201 ? -12.451 -20.267 -8.189 1.00 88.06 201 ASN A CA 1
ATOM 1567 C C . ASN A 1 201 ? -11.024 -20.589 -7.716 1.00 88.06 201 ASN A C 1
ATOM 1569 O O . ASN A 1 201 ? -10.205 -19.683 -7.603 1.00 88.06 201 ASN A O 1
ATOM 1573 N N . SER A 1 202 ? -10.715 -21.873 -7.513 1.00 87.75 202 SER A N 1
ATOM 1574 C CA . SER A 1 202 ? -9.368 -22.358 -7.203 1.00 87.75 202 SER A CA 1
ATOM 1575 C C . SER A 1 202 ? -8.368 -22.131 -8.345 1.00 87.75 202 SER A C 1
ATOM 1577 O O . SER A 1 202 ? -7.275 -21.633 -8.100 1.00 87.75 202 SER A O 1
ATOM 1579 N N . ALA A 1 203 ? -8.746 -22.410 -9.596 1.00 88.12 203 ALA A N 1
ATOM 1580 C CA . ALA A 1 203 ? -7.879 -22.206 -10.759 1.00 88.12 203 ALA A CA 1
ATOM 1581 C C . ALA A 1 203 ? -7.629 -20.717 -11.052 1.00 88.12 203 ALA A C 1
ATOM 1583 O O . ALA A 1 203 ? -6.523 -20.324 -11.423 1.00 88.12 203 ALA A O 1
ATOM 1584 N N . ILE A 1 204 ? -8.647 -19.874 -10.861 1.00 88.06 204 ILE A N 1
ATOM 1585 C CA . ILE A 1 204 ? -8.521 -18.416 -10.978 1.00 88.06 204 ILE A CA 1
ATOM 1586 C C . ILE A 1 204 ? -7.586 -17.888 -9.887 1.00 88.06 204 ILE A C 1
ATOM 1588 O O . ILE A 1 204 ? -6.697 -17.093 -10.175 1.00 88.06 204 ILE A O 1
ATOM 1592 N N . ALA A 1 205 ? -7.758 -18.358 -8.650 1.00 83.44 205 ALA A N 1
ATOM 1593 C CA . ALA A 1 205 ? -6.919 -17.981 -7.520 1.00 83.44 205 ALA A CA 1
ATOM 1594 C C . ALA A 1 205 ? -5.446 -18.318 -7.779 1.00 83.44 205 ALA A C 1
ATOM 1596 O O . ALA A 1 205 ? -4.588 -17.451 -7.641 1.00 83.44 205 ALA A O 1
ATOM 1597 N N . GLU A 1 206 ? -5.164 -19.531 -8.253 1.00 81.12 206 GLU A N 1
ATOM 1598 C CA . GLU A 1 206 ? -3.813 -19.961 -8.616 1.00 81.12 206 GLU A CA 1
ATOM 1599 C C . GLU A 1 206 ? -3.224 -19.123 -9.760 1.00 81.12 206 GLU A C 1
ATOM 1601 O O . GLU A 1 206 ? -2.103 -18.628 -9.651 1.00 81.12 206 GLU A O 1
ATOM 1606 N N . ARG A 1 207 ? -3.987 -18.892 -10.837 1.00 84.00 207 ARG A N 1
ATOM 1607 C CA . ARG A 1 207 ? -3.500 -18.151 -12.014 1.00 84.00 207 ARG A CA 1
ATOM 1608 C C . ARG A 1 207 ? -3.290 -16.658 -11.738 1.00 84.00 207 ARG A C 1
ATOM 1610 O O . ARG A 1 207 ? -2.450 -16.040 -12.385 1.00 84.00 207 ARG A O 1
ATOM 1617 N N . MET A 1 208 ? -4.042 -16.084 -10.801 1.00 81.12 208 MET A N 1
ATOM 1618 C CA . MET A 1 208 ? -3.942 -14.670 -10.424 1.00 81.12 208 MET A CA 1
ATOM 1619 C C . MET A 1 208 ? -3.096 -14.424 -9.162 1.00 81.12 208 MET A C 1
ATOM 1621 O O . MET A 1 208 ? -2.886 -13.271 -8.799 1.00 81.12 208 MET A O 1
ATOM 1625 N N . GLY A 1 209 ? -2.612 -15.473 -8.485 1.00 73.44 209 GLY A N 1
ATOM 1626 C CA . GLY A 1 209 ? -1.837 -15.345 -7.245 1.00 73.44 209 GLY A CA 1
ATOM 1627 C C . GLY A 1 209 ? -2.658 -14.886 -6.031 1.00 73.44 209 GLY A C 1
ATOM 1628 O O . GLY A 1 209 ? -2.118 -14.253 -5.124 1.00 73.44 209 GLY A O 1
ATOM 1629 N N . TYR A 1 210 ? -3.958 -15.188 -6.007 1.00 79.62 210 TYR A N 1
ATOM 1630 C CA . TYR A 1 210 ? -4.891 -14.823 -4.937 1.00 79.62 210 TYR A CA 1
ATOM 1631 C C . TYR A 1 210 ? -5.350 -16.039 -4.125 1.00 79.62 210 TYR A C 1
ATOM 1633 O O . TYR A 1 210 ? -5.076 -17.184 -4.471 1.00 79.62 210 TYR A O 1
ATOM 1641 N N . SER A 1 211 ? -6.078 -15.802 -3.028 1.00 70.31 211 SER A N 1
ATOM 1642 C CA . SER A 1 211 ? -6.749 -16.879 -2.295 1.00 70.31 211 SER A CA 1
ATOM 1643 C C . SER A 1 211 ? -8.080 -17.255 -2.955 1.00 70.31 211 SER A C 1
ATOM 1645 O O . SER A 1 211 ? -8.800 -16.404 -3.479 1.00 70.31 211 SER A O 1
ATOM 1647 N N . GLU A 1 212 ? -8.456 -18.532 -2.882 1.00 82.06 212 GLU A N 1
ATOM 1648 C CA . GLU A 1 212 ? -9.741 -19.010 -3.411 1.00 82.06 212 GLU A CA 1
ATOM 1649 C C . GLU A 1 212 ? -10.941 -18.314 -2.749 1.00 82.06 212 GLU A C 1
ATOM 1651 O O . GLU A 1 212 ? -11.935 -18.006 -3.410 1.00 82.06 212 GLU A O 1
ATOM 1656 N N . SER A 1 213 ? -10.837 -18.007 -1.452 1.00 67.50 213 SER A N 1
ATOM 1657 C CA . SER A 1 213 ? -11.877 -17.281 -0.717 1.00 67.50 213 SER A CA 1
ATOM 1658 C C . SER A 1 213 ? -12.084 -15.866 -1.270 1.00 67.50 213 SER A C 1
ATOM 1660 O O . SER A 1 213 ? -13.229 -15.447 -1.447 1.00 67.50 213 SER A O 1
ATOM 1662 N N . LEU A 1 214 ? -10.994 -15.169 -1.623 1.00 70.44 214 LEU A N 1
ATOM 1663 C CA . LEU A 1 214 ? -11.055 -13.845 -2.242 1.00 70.44 214 LEU A CA 1
ATOM 1664 C C . LEU A 1 214 ? -11.739 -13.914 -3.611 1.00 70.44 214 LEU A C 1
ATOM 1666 O O . LEU A 1 214 ? -12.657 -13.144 -3.876 1.00 70.44 214 LEU A O 1
ATOM 1670 N N . ILE A 1 215 ? -11.379 -14.897 -4.443 1.00 87.12 215 ILE A N 1
ATOM 1671 C CA . ILE A 1 215 ? -12.051 -15.102 -5.733 1.00 87.12 215 ILE A CA 1
ATOM 1672 C C . ILE A 1 215 ? -13.538 -15.413 -5.547 1.00 87.12 215 ILE A C 1
ATOM 1674 O O . ILE A 1 215 ? -14.368 -14.898 -6.295 1.00 87.12 215 ILE A O 1
ATOM 1678 N N . ARG A 1 216 ? -13.916 -16.210 -4.540 1.00 84.19 216 ARG A N 1
ATOM 1679 C CA . ARG A 1 216 ? -15.329 -16.506 -4.249 1.00 84.19 216 ARG A CA 1
ATOM 1680 C C . ARG A 1 216 ? -16.111 -15.243 -3.882 1.00 84.19 216 ARG A C 1
ATOM 1682 O O . ARG A 1 216 ? -17.237 -15.081 -4.344 1.00 84.19 216 ARG A O 1
ATOM 1689 N N . GLN A 1 217 ? -15.527 -14.367 -3.071 1.00 76.88 217 GLN A N 1
ATOM 1690 C CA . GLN A 1 217 ? -16.141 -13.093 -2.691 1.00 76.88 217 GLN A CA 1
ATOM 1691 C C . GLN A 1 217 ? -16.272 -12.150 -3.893 1.00 76.88 217 GLN A C 1
ATOM 1693 O O . GLN A 1 217 ? -17.362 -11.636 -4.137 1.00 76.88 217 GLN A O 1
ATOM 1698 N N . GLU A 1 218 ? -15.213 -12.008 -4.695 1.00 81.81 218 GLU A N 1
ATOM 1699 C CA . GLU A 1 218 ? -15.235 -11.239 -5.949 1.00 81.81 218 GLU A CA 1
ATOM 1700 C C . GLU A 1 218 ? -16.312 -11.762 -6.903 1.00 81.81 218 GLU A C 1
ATOM 1702 O O . GLU A 1 218 ? -17.058 -10.990 -7.492 1.00 81.81 218 GLU A O 1
ATOM 1707 N N . THR A 1 219 ? -16.455 -13.082 -6.996 1.00 88.12 219 THR A N 1
ATOM 1708 C CA . THR A 1 219 ? -17.460 -13.746 -7.830 1.00 88.12 219 THR A CA 1
ATOM 1709 C C . THR A 1 219 ? -18.891 -13.428 -7.375 1.00 88.12 219 THR A C 1
ATOM 1711 O O . THR A 1 219 ? -19.744 -13.134 -8.207 1.00 88.12 219 THR A O 1
ATOM 1714 N N . ILE A 1 220 ? -19.159 -13.422 -6.063 1.00 85.50 220 ILE A N 1
ATOM 1715 C CA . ILE A 1 220 ? -20.465 -13.022 -5.504 1.00 85.50 220 ILE A CA 1
ATOM 1716 C C . ILE A 1 220 ? -20.745 -11.541 -5.785 1.00 85.50 220 ILE A C 1
ATOM 1718 O O . ILE A 1 220 ? -21.855 -11.191 -6.185 1.00 85.50 220 ILE A O 1
ATOM 1722 N N . ALA A 1 221 ? -19.740 -10.678 -5.627 1.00 80.19 221 ALA A N 1
ATOM 1723 C CA . ALA A 1 221 ? -19.868 -9.254 -5.924 1.00 80.19 221 ALA A CA 1
ATOM 1724 C C . ALA A 1 221 ? -20.137 -9.000 -7.419 1.00 80.19 221 ALA A C 1
ATOM 1726 O O . ALA A 1 221 ? -21.001 -8.193 -7.757 1.00 80.19 221 ALA A O 1
ATOM 1727 N N . ILE A 1 222 ? -19.458 -9.732 -8.311 1.00 84.88 222 ILE A N 1
ATOM 1728 C CA . ILE A 1 222 ? -19.708 -9.716 -9.759 1.00 84.88 222 ILE A CA 1
ATOM 1729 C C . ILE A 1 222 ? -21.158 -10.107 -10.052 1.00 84.88 222 ILE A C 1
ATOM 1731 O O . ILE A 1 222 ? -21.836 -9.402 -10.795 1.00 84.88 222 ILE A O 1
ATOM 1735 N N . TYR A 1 223 ? -21.659 -11.191 -9.451 1.00 87.94 223 TYR A N 1
ATOM 1736 C CA . TYR A 1 223 ? -23.041 -11.636 -9.652 1.00 87.94 223 TYR A CA 1
ATOM 1737 C C . TYR A 1 223 ? -24.053 -10.589 -9.205 1.00 87.94 223 TYR A C 1
ATOM 1739 O O . TYR A 1 223 ? -24.965 -10.261 -9.962 1.00 87.94 223 TYR A O 1
ATOM 1747 N N . ARG A 1 224 ? -23.836 -9.991 -8.030 1.00 81.12 224 ARG A N 1
ATOM 1748 C CA . ARG A 1 224 ? -24.702 -8.928 -7.515 1.00 81.12 224 ARG A CA 1
ATOM 1749 C C . ARG A 1 224 ? -24.731 -7.717 -8.451 1.00 81.12 224 ARG A C 1
ATOM 1751 O O . ARG A 1 224 ? -25.809 -7.221 -8.757 1.00 81.12 224 ARG A O 1
ATOM 1758 N N . LYS A 1 225 ? -23.569 -7.286 -8.958 1.00 81.38 225 LYS A N 1
ATOM 1759 C CA . LYS A 1 225 ? -23.451 -6.162 -9.907 1.00 81.38 225 LYS A CA 1
ATOM 1760 C C . LYS A 1 225 ? -24.082 -6.451 -11.269 1.00 81.38 225 LYS A C 1
ATOM 1762 O O . LYS A 1 225 ? -24.639 -5.552 -11.887 1.00 81.38 225 LYS A O 1
ATOM 1767 N N . LEU A 1 226 ? -24.014 -7.699 -11.727 1.00 82.50 226 LEU A N 1
ATOM 1768 C CA . LEU A 1 226 ? -24.649 -8.147 -12.967 1.00 82.50 226 LEU A CA 1
ATOM 1769 C C . LEU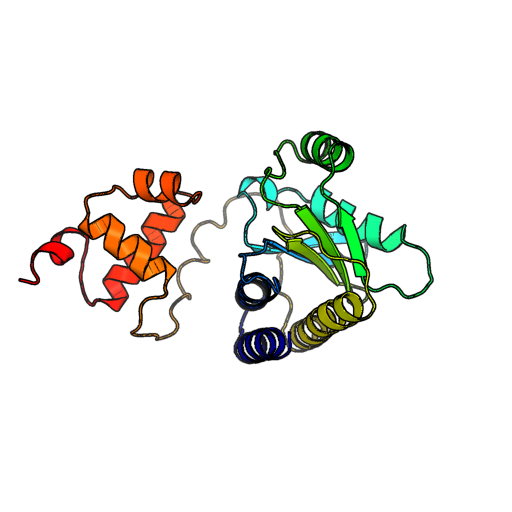 A 1 226 ? -26.145 -8.469 -12.799 1.00 82.50 226 LEU A C 1
ATOM 1771 O O . LEU A 1 226 ? -26.803 -8.781 -13.788 1.00 82.50 226 LEU A O 1
ATOM 1775 N N . GLY A 1 227 ? -26.685 -8.403 -11.576 1.00 82.00 227 GLY A N 1
ATOM 1776 C CA . GLY A 1 227 ? -28.085 -8.718 -11.285 1.00 82.00 227 GLY A CA 1
ATOM 1777 C C . GLY A 1 227 ? -28.431 -10.201 -11.434 1.00 82.00 227 GLY A C 1
ATOM 1778 O O . GLY A 1 227 ? -29.579 -10.534 -11.721 1.00 82.00 227 GLY A O 1
ATOM 1779 N N . ILE A 1 228 ? -27.450 -11.090 -11.268 1.00 85.19 228 ILE A N 1
ATOM 1780 C CA . ILE A 1 228 ? -27.609 -12.538 -11.434 1.00 85.19 228 ILE A CA 1
ATOM 1781 C C . ILE A 1 228 ? -27.351 -13.289 -10.129 1.00 85.19 228 ILE A C 1
ATOM 1783 O O . ILE A 1 228 ? -26.694 -12.792 -9.216 1.00 85.19 228 ILE A O 1
ATOM 1787 N N . SER A 1 229 ? -27.865 -14.513 -10.038 1.00 78.25 229 SER A N 1
ATOM 1788 C CA . SER A 1 229 ? -27.882 -15.283 -8.787 1.00 78.25 229 SER A CA 1
ATOM 1789 C C . SER A 1 229 ? -26.626 -16.134 -8.613 1.00 78.25 229 SER A C 1
ATOM 1791 O O . SER A 1 229 ? -26.284 -16.544 -7.503 1.00 78.25 229 SER A O 1
ATOM 1793 N N . GLY A 1 230 ? -25.942 -16.454 -9.713 1.00 82.00 230 GLY A N 1
ATOM 1794 C CA . GLY A 1 230 ? -24.810 -17.360 -9.662 1.00 82.00 230 GLY A CA 1
ATOM 1795 C C . GLY A 1 230 ? -24.194 -17.694 -11.009 1.00 82.00 230 GLY A C 1
ATOM 1796 O O . GLY A 1 230 ? -24.628 -17.247 -12.065 1.00 82.00 230 GLY A O 1
ATOM 1797 N N . ARG A 1 231 ? -23.191 -18.576 -10.958 1.00 84.31 231 ARG A N 1
ATOM 1798 C CA . ARG A 1 231 ? -22.384 -18.985 -12.116 1.00 84.31 231 ARG A CA 1
ATOM 1799 C C . ARG A 1 231 ? -23.204 -19.521 -13.288 1.00 84.31 231 ARG A C 1
ATOM 1801 O O . ARG A 1 231 ? -22.818 -19.332 -14.431 1.00 84.31 231 ARG A O 1
ATOM 1808 N N . LYS A 1 232 ? -24.314 -20.203 -12.999 1.00 82.75 232 LYS A N 1
ATOM 1809 C CA . LYS A 1 232 ? -25.189 -20.808 -14.013 1.00 82.75 232 LYS A CA 1
ATOM 1810 C C . LYS A 1 232 ? -25.911 -19.764 -14.866 1.00 82.75 232 LYS A C 1
ATOM 1812 O O . LYS A 1 232 ? -26.199 -20.043 -16.020 1.00 82.75 232 LYS A O 1
ATOM 1817 N N . ASP A 1 233 ? -26.138 -18.574 -14.315 1.00 79.88 233 ASP A N 1
ATOM 1818 C CA . ASP A 1 233 ? -26.854 -17.490 -14.990 1.00 79.88 233 ASP A CA 1
ATOM 1819 C C . ASP A 1 233 ? -25.947 -16.709 -15.962 1.00 79.88 233 ASP A C 1
ATOM 1821 O O . ASP A 1 233 ? -26.428 -15.902 -16.752 1.00 79.88 233 ASP A O 1
ATOM 1825 N N . LEU A 1 234 ? -24.628 -16.950 -15.927 1.00 79.06 234 LEU A N 1
ATOM 1826 C CA . LEU A 1 234 ? -23.668 -16.327 -16.843 1.00 79.06 234 LEU A CA 1
ATOM 1827 C C . LEU A 1 234 ? -23.711 -16.901 -18.266 1.00 79.06 234 LEU A C 1
ATOM 1829 O O . LEU A 1 234 ? -23.307 -16.202 -19.195 1.00 79.06 234 LEU A O 1
ATOM 1833 N N . ASP A 1 235 ? -24.182 -18.141 -18.429 1.00 65.38 235 ASP A N 1
ATOM 1834 C CA . ASP A 1 235 ? -24.262 -18.843 -19.721 1.00 65.38 235 ASP A CA 1
ATOM 1835 C C . ASP A 1 235 ? -25.617 -18.661 -20.426 1.00 65.38 235 ASP A C 1
ATOM 1837 O O . ASP A 1 235 ? -25.751 -18.969 -21.610 1.00 65.38 235 ASP A O 1
ATOM 1841 N N . THR A 1 236 ? -26.635 -18.150 -19.728 1.00 55.28 236 THR A N 1
ATOM 1842 C CA . THR A 1 236 ? -28.003 -17.996 -20.254 1.00 55.28 236 THR A CA 1
ATOM 1843 C C . THR A 1 236 ? -28.234 -16.694 -21.027 1.00 55.28 236 THR A C 1
ATOM 1845 O O . THR A 1 236 ? -29.299 -16.523 -21.615 1.00 55.28 236 THR A O 1
ATOM 1848 N N . GLY A 1 237 ? -27.254 -15.787 -21.065 1.00 49.88 237 GLY A N 1
ATOM 1849 C CA . GLY A 1 237 ? -27.300 -14.559 -21.863 1.00 49.88 237 GLY A CA 1
ATOM 1850 C C . GLY A 1 237 ? -26.829 -14.787 -23.299 1.00 49.88 237 GLY A C 1
ATOM 1851 O O . GLY A 1 237 ? -25.721 -14.373 -23.645 1.00 49.88 237 GLY A O 1
ATOM 1852 N N . ARG A 1 238 ? -27.650 -15.461 -24.112 1.00 38.88 238 ARG A N 1
ATOM 1853 C CA . ARG A 1 238 ? -27.478 -15.588 -25.566 1.00 38.88 238 ARG A CA 1
ATOM 1854 C C . ARG A 1 238 ? -28.601 -14.876 -26.304 1.00 38.88 238 ARG A C 1
ATOM 1856 O O . ARG A 1 238 ? -29.757 -15.002 -25.847 1.00 38.88 238 ARG A O 1
#

Foldseek 3Di:
DVVLLVQLLVQLVPDQFPQSNVQSCQQRVAPVRDGKKKWKWWQDPVRQIGGQYIPDDDPLQSVQSVVSVVLVVCVVVVDPPPQQKDKAFPDPVVQVVCCVRRVDGPDPQWTMKIWGPLDPTMIMIMTDSDDDDPDPVSSVSVVSSSPSVSVSVVVHDRPPPPDDDDDDPPPPPPPPPDDDDLDQDPVLVVLLVCLVVVAQLVRSCVVVVHDSVVSVVSQCVSCVSVVHDHSVVSVVPD

Nearest PDB structures (foldseek):
  7r3g-assembly1_B  TM=4.368E-01  e=1.262E-06  Pseudomonas aeruginosa PAO1
  7r3i-assembly1_A  TM=4.037E-01  e=5.291E-07  Pseudomonas aeruginosa PAO1
  5hev-assembly1_A  TM=7.890E-01  e=4.031E-02  Enterococcus faecium SD3B-2
  5l10-assembly1_B  TM=5.630E-01  e=2.647E-03  Burkholderia cenocepacia J2315
  5l10-assembly2_D  TM=5.710E-01  e=6.312E-03  Burkholderia cenocepacia J2315